Protein AF-A0A9E3U7H9-F1 (afdb_monomer_lite)

Radius of gyration: 27.42 Å; chains: 1; bounding box: 54×77×81 Å

Sequence (259 aa):
MRSPRELDAARCARALATVALGLLLASCVLAVSPDTYGEHCRFAAETTPCGACLRERCEAAIDACCGDATCGAMPDVDRCSRGEADACEALAARASSSDVRERDAGACMTARCAAVCRTFAGTSATTCSEPAGGRGATCSCKVASGAANDFDCSPSTFVGTVCCAPLSWPADGQECTCQPLGCSATPEGCFCQLSFTPPESQSCQADKCCQSDDSDQCACRGRCFEREHEVPRCAALPLETGAGCRAGQKRVESCSIRN

Foldseek 3Di:
DDDDDDDDDDDDDDDDDDDDDPPPPPPPPPCPVPPCCDLFDDADLCPAQLNVQCCVFVGVLQRVLVVDPPRPLNVLSNCLSLLAPVSLVVLLVLCPPPDPSSVSSNVRCVVGRVVRSNVLNAAQQWDKDDPPPDPQFKMKIAGPPDGGDPDWAFCVRRPQWWKKWFPPPPDHGTMIMTFHWDWEADPVFIDIEGDNDRPPDLDQPAPFWWAFQVFLGIGRHVDYDPRTDTDPGNDPGPCPDHHADPPRMHTDRTNGHRD

Secondary structure (DSSP, 8-state):
--------------------------------------SS---TTTTSHHHHHHHHHHHHHHHHHHT-TT-TTHHHHHHHHTT-HHHHHHHHHGGG-SSHHHHHHHHHIIIIIHHHHHHHTT-BSEEEE--TT-TTS-EEEEESSS-------STTTSTTEEEEEETT-S-TT-EEEEEEEEEEEETTEEEEEE-SSPPS--S-SSSEEEEESSSS-EEEESS--TTEEEESS-----TTSSSPPPTTEEEES-S--B-

Structure (mmCIF, N/CA/C/O backbone):
data_AF-A0A9E3U7H9-F1
#
_entry.id   AF-A0A9E3U7H9-F1
#
loop_
_atom_site.group_PDB
_atom_site.id
_atom_site.type_symbol
_atom_site.label_atom_id
_atom_site.label_alt_id
_atom_site.label_comp_id
_atom_site.label_asym_id
_atom_site.label_entity_id
_atom_site.label_seq_id
_atom_site.pdbx_PDB_ins_code
_atom_site.Cartn_x
_atom_site.Cartn_y
_atom_site.Cartn_z
_atom_site.occupancy
_atom_site.B_iso_or_equiv
_atom_site.auth_seq_id
_atom_site.auth_comp_id
_atom_site.auth_asym_id
_atom_site.auth_atom_id
_atom_site.pdbx_PDB_model_num
ATOM 1 N N . MET A 1 1 ? -16.226 44.793 55.246 1.00 48.81 1 MET A N 1
ATOM 2 C CA . MET A 1 1 ? -17.694 44.978 55.284 1.00 48.81 1 MET A CA 1
ATOM 3 C C . MET A 1 1 ? -18.032 46.457 55.471 1.00 48.81 1 MET A C 1
ATOM 5 O O . MET A 1 1 ? -17.980 46.945 56.591 1.00 48.81 1 MET A O 1
ATOM 9 N N . ARG A 1 2 ? -18.328 47.164 54.373 1.00 35.22 2 ARG A N 1
ATOM 10 C CA . ARG A 1 2 ? -19.217 48.339 54.242 1.00 35.22 2 ARG A CA 1
ATOM 11 C C . ARG A 1 2 ? -19.435 48.571 52.739 1.00 35.22 2 ARG A C 1
ATOM 13 O O . ARG A 1 2 ? -18.563 48.244 51.944 1.00 35.22 2 ARG A O 1
ATOM 20 N N . SER A 1 3 ? -20.647 48.999 52.412 1.00 39.66 3 SER A N 1
ATOM 21 C CA . SER A 1 3 ? -21.363 48.843 51.138 1.00 39.66 3 SER A CA 1
ATOM 22 C C . SER A 1 3 ? -21.387 50.181 50.332 1.00 39.66 3 SER A C 1
ATOM 24 O O . SER A 1 3 ? -20.523 51.015 50.596 1.00 39.66 3 SER A O 1
ATOM 26 N N . PRO A 1 4 ? -22.333 50.450 49.407 1.00 61.25 4 PRO A N 1
ATOM 27 C CA . PRO A 1 4 ? -22.200 50.531 47.937 1.00 61.25 4 PRO A CA 1
ATOM 28 C C . PRO A 1 4 ? -22.468 51.952 47.362 1.00 61.25 4 PRO A C 1
ATOM 30 O O . PRO A 1 4 ? -22.956 52.788 48.111 1.00 61.25 4 PRO A O 1
ATOM 33 N N . ARG A 1 5 ? -22.231 52.213 46.057 1.00 54.34 5 ARG A N 1
ATOM 34 C CA . ARG A 1 5 ? -22.908 53.218 45.168 1.00 54.34 5 ARG A CA 1
ATOM 35 C C . ARG A 1 5 ? -22.581 52.853 43.702 1.00 54.34 5 ARG A C 1
ATOM 37 O O . ARG A 1 5 ? -21.409 52.651 43.417 1.00 54.34 5 ARG A O 1
ATOM 44 N N . GLU A 1 6 ? -23.512 52.461 42.826 1.00 49.56 6 GLU A N 1
ATOM 45 C CA . GLU A 1 6 ? -24.582 53.217 42.128 1.00 49.56 6 GLU A CA 1
ATOM 46 C C . GLU A 1 6 ? -24.097 54.247 41.087 1.00 49.56 6 GLU A C 1
ATOM 48 O O . GLU A 1 6 ? -23.203 55.031 41.389 1.00 49.56 6 GLU A O 1
ATOM 53 N N . LEU A 1 7 ? -24.815 54.264 39.942 1.00 50.50 7 LEU A N 1
ATOM 54 C CA . LEU A 1 7 ? -24.823 55.194 38.784 1.00 50.50 7 LEU A CA 1
ATOM 55 C C . LEU A 1 7 ? -23.854 54.804 37.640 1.00 50.50 7 LEU A C 1
ATOM 57 O O . LEU A 1 7 ? -22.669 54.626 37.869 1.00 50.50 7 LEU A O 1
ATOM 61 N N . ASP A 1 8 ? -24.262 54.567 36.386 1.00 55.00 8 ASP A N 1
ATOM 62 C CA . ASP A 1 8 ? -25.354 55.177 35.625 1.00 55.00 8 ASP A CA 1
ATOM 63 C C . ASP A 1 8 ? -26.020 54.219 34.622 1.00 55.00 8 ASP A C 1
ATOM 65 O O . ASP A 1 8 ? -25.380 53.587 33.780 1.00 55.00 8 ASP A O 1
ATOM 69 N N . ALA A 1 9 ? -27.350 54.216 34.660 1.00 45.94 9 ALA A N 1
ATOM 70 C CA . ALA A 1 9 ? -28.218 53.822 33.566 1.00 45.94 9 ALA A CA 1
ATOM 71 C C . ALA A 1 9 ? -28.882 55.093 33.025 1.00 45.94 9 ALA A C 1
ATOM 73 O O . ALA A 1 9 ? -29.650 55.709 33.754 1.00 45.94 9 ALA A O 1
ATOM 74 N N . ALA A 1 10 ? -28.616 55.476 31.773 1.00 47.56 10 ALA A N 1
ATOM 75 C CA . ALA A 1 10 ? -29.559 56.201 30.910 1.00 47.56 10 ALA A CA 1
ATOM 76 C C . ALA A 1 10 ? -28.904 56.588 29.576 1.00 47.56 10 ALA A C 1
ATOM 78 O O . ALA A 1 10 ? -28.128 57.538 29.514 1.00 47.56 10 ALA A O 1
ATOM 79 N N . ARG A 1 11 ? -29.321 55.937 28.485 1.00 51.75 11 ARG A N 1
ATOM 80 C CA . ARG A 1 11 ? -30.035 56.605 27.377 1.00 51.75 11 ARG A CA 1
ATOM 81 C C . ARG A 1 11 ? -30.433 55.593 26.305 1.00 51.75 11 ARG A C 1
ATOM 83 O O . ARG A 1 11 ? -29.654 55.205 25.444 1.00 51.75 11 ARG A O 1
ATOM 90 N N . CYS A 1 12 ? -31.708 55.223 26.371 1.00 49.97 12 CYS A N 1
ATOM 91 C CA . CYS A 1 12 ? -32.504 54.771 25.242 1.00 49.97 12 CYS A CA 1
ATOM 92 C C . CYS A 1 12 ? -32.511 55.829 24.128 1.00 49.97 12 CYS A C 1
ATOM 94 O O . CYS A 1 12 ? -32.833 56.984 24.399 1.00 49.97 12 CYS A O 1
ATOM 96 N N . ALA A 1 13 ? -32.327 55.414 22.876 1.00 48.44 13 ALA A N 1
ATOM 97 C CA . ALA A 1 13 ? -33.053 55.991 21.748 1.00 48.44 13 ALA A CA 1
ATOM 98 C C . ALA A 1 13 ? -33.151 54.958 20.621 1.00 48.44 13 ALA A C 1
ATOM 100 O O . ALA A 1 13 ? -32.161 54.414 20.146 1.00 48.44 13 ALA A O 1
ATOM 101 N N . ARG A 1 14 ? -34.397 54.671 20.256 1.00 48.25 14 ARG A N 1
ATOM 102 C CA . ARG A 1 14 ? -34.843 53.724 19.237 1.00 48.25 14 ARG A CA 1
ATOM 103 C C . ARG A 1 14 ? -34.431 54.188 17.839 1.00 48.25 14 ARG A C 1
ATOM 105 O O . ARG A 1 14 ? -34.689 55.334 17.491 1.00 48.25 14 ARG A O 1
ATOM 112 N N . ALA A 1 15 ? -33.979 53.256 17.008 1.00 45.78 15 ALA A N 1
ATOM 113 C CA . ALA A 1 15 ? -34.172 53.320 15.564 1.00 45.78 15 ALA A CA 1
ATOM 114 C C . ALA A 1 15 ? -34.545 51.917 15.062 1.00 45.78 15 ALA A C 1
ATOM 116 O O . ALA A 1 15 ? -33.700 51.051 14.860 1.00 45.78 15 ALA A O 1
ATOM 117 N N . LEU A 1 16 ? -35.854 51.693 14.940 1.00 54.41 16 LEU A N 1
ATOM 118 C CA . LEU A 1 16 ? -36.442 50.637 14.122 1.00 54.41 16 LEU A CA 1
ATOM 119 C C . LEU A 1 16 ? -36.384 51.109 12.668 1.00 54.41 16 LEU A C 1
ATOM 121 O O . LEU A 1 16 ? -37.018 52.114 12.353 1.00 54.41 16 LEU A O 1
ATOM 125 N N . ALA A 1 17 ? -35.681 50.388 11.796 1.00 50.00 17 ALA A N 1
ATOM 126 C CA . ALA A 1 17 ? -35.879 50.481 10.352 1.00 50.00 17 ALA A CA 1
ATOM 127 C C . ALA A 1 17 ? -35.369 49.213 9.641 1.00 50.00 17 ALA A C 1
ATOM 129 O O . ALA A 1 17 ? -34.176 49.026 9.439 1.00 50.00 17 ALA A O 1
ATOM 130 N N . THR A 1 18 ? -36.338 48.386 9.239 1.00 51.00 18 THR A N 1
ATOM 131 C CA . THR A 1 18 ? -36.402 47.660 7.953 1.00 51.00 18 THR A CA 1
ATOM 132 C C . THR A 1 18 ? -35.313 46.647 7.570 1.00 51.00 18 THR A C 1
ATOM 134 O O . THR A 1 18 ? -34.264 46.966 7.027 1.00 51.00 18 THR A O 1
ATOM 137 N N . VAL A 1 19 ? -35.713 45.384 7.747 1.00 52.28 19 VAL A N 1
ATOM 138 C CA . VAL A 1 19 ? -35.469 44.181 6.932 1.00 52.28 19 VAL A CA 1
ATOM 139 C C . VAL A 1 19 ? -34.983 44.437 5.491 1.00 52.28 19 VAL A C 1
ATOM 141 O O . VAL A 1 19 ? -35.731 44.939 4.658 1.00 52.28 19 VAL A O 1
ATOM 144 N N . ALA A 1 20 ? -33.787 43.936 5.184 1.00 49.09 20 ALA A N 1
ATOM 145 C CA . ALA A 1 20 ? -33.423 43.332 3.899 1.00 49.09 20 ALA A CA 1
ATOM 146 C C . ALA A 1 20 ? -32.441 42.195 4.233 1.00 49.09 20 ALA A C 1
ATOM 148 O O . ALA A 1 20 ? -31.300 42.428 4.611 1.00 49.09 20 ALA A O 1
ATOM 149 N N . LEU A 1 21 ? -32.923 40.966 4.417 1.00 51.41 21 LEU A N 1
ATOM 150 C CA . LEU A 1 21 ? -32.920 39.943 3.366 1.00 51.41 21 LEU A CA 1
ATOM 151 C C . LEU A 1 21 ? -31.587 39.844 2.597 1.00 51.41 21 LEU A C 1
ATOM 153 O O . LEU A 1 21 ? -31.558 39.748 1.379 1.00 51.41 21 LEU A O 1
ATOM 157 N N . GLY A 1 22 ? -30.475 39.857 3.327 1.00 50.41 22 GLY A N 1
ATOM 158 C CA . GLY A 1 22 ? -29.200 39.316 2.879 1.00 50.41 22 GLY A CA 1
ATOM 159 C C . GLY A 1 22 ? -28.964 37.986 3.576 1.00 50.41 22 GLY A C 1
ATOM 160 O O . GLY A 1 22 ? -28.115 37.906 4.459 1.00 50.41 22 GLY A O 1
ATOM 161 N N . LEU A 1 23 ? -29.731 36.951 3.209 1.00 51.19 23 LEU A N 1
ATOM 162 C CA . LEU A 1 23 ? -29.293 35.564 3.370 1.00 51.19 23 LEU A CA 1
ATOM 163 C C . LEU A 1 23 ? -28.055 35.416 2.482 1.00 51.19 23 LEU A C 1
ATOM 165 O O . LEU A 1 23 ? -28.120 34.951 1.347 1.00 51.19 23 LEU A O 1
ATOM 169 N N . LEU A 1 24 ? -26.925 35.900 2.999 1.00 53.62 24 LEU A N 1
ATOM 170 C CA . LEU A 1 24 ? -25.609 35.433 2.634 1.00 53.62 24 LEU A CA 1
ATOM 171 C C . LEU A 1 24 ? -25.653 33.949 2.964 1.00 53.62 24 LEU A C 1
ATOM 173 O O . LEU A 1 24 ? -25.432 33.540 4.102 1.00 53.62 24 LEU A O 1
ATOM 177 N N . LEU A 1 25 ? -26.056 33.166 1.965 1.00 54.12 25 LEU A N 1
ATOM 178 C CA . LEU A 1 25 ? -25.686 31.777 1.835 1.00 54.12 25 LEU A CA 1
ATOM 179 C C . LEU A 1 25 ? -24.172 31.783 2.002 1.00 54.12 25 LEU A C 1
ATOM 181 O O . LEU A 1 25 ? -23.429 32.017 1.052 1.00 54.12 25 LEU A O 1
ATOM 185 N N . ALA A 1 26 ? -23.723 31.607 3.241 1.00 55.81 26 ALA A N 1
ATOM 186 C CA . ALA A 1 26 ? -22.385 31.174 3.553 1.00 55.81 26 ALA A CA 1
ATOM 187 C C . ALA A 1 26 ? -22.303 29.741 3.025 1.00 55.81 26 ALA A C 1
ATOM 189 O O . ALA A 1 26 ? -22.294 28.770 3.773 1.00 55.81 26 ALA A O 1
ATOM 190 N N . SER A 1 27 ? -22.315 29.607 1.696 1.00 48.56 27 SER A N 1
ATOM 191 C CA . SER A 1 27 ? -21.637 28.521 1.040 1.00 48.56 27 SER A CA 1
ATOM 192 C C . SER A 1 27 ? -20.204 28.684 1.506 1.00 48.56 27 SER A C 1
ATOM 194 O O . SER A 1 27 ? -19.456 29.514 0.983 1.00 48.56 27 SER A O 1
ATOM 196 N N . CYS A 1 28 ? -19.841 27.941 2.546 1.00 59.75 28 CYS A N 1
ATOM 197 C CA . CYS A 1 28 ? -18.480 27.486 2.698 1.00 59.75 28 CYS A CA 1
ATOM 198 C C . CYS A 1 28 ? -18.187 26.724 1.406 1.00 59.75 28 CYS A C 1
ATOM 200 O O . CYS A 1 28 ? -18.380 25.515 1.320 1.00 59.75 28 CYS A O 1
ATOM 202 N N . VAL A 1 29 ? -17.817 27.457 0.353 1.00 54.44 29 VAL A N 1
ATOM 203 C CA . VAL A 1 29 ? -17.060 26.889 -0.741 1.00 54.44 29 VAL A CA 1
ATOM 204 C C . VAL A 1 29 ? -15.809 26.445 -0.017 1.00 54.44 29 VAL A C 1
ATOM 206 O O . VAL A 1 29 ? -14.992 27.280 0.376 1.00 54.44 29 VAL A O 1
ATOM 209 N N . LEU A 1 30 ? -15.717 25.145 0.27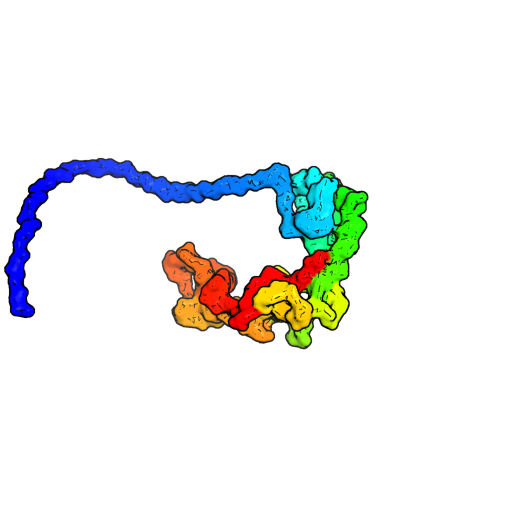0 1.00 48.62 30 LEU A N 1
ATOM 210 C CA . LEU A 1 30 ? -14.420 24.539 0.461 1.00 48.62 30 LEU A CA 1
ATOM 211 C C . LEU A 1 30 ? -13.687 24.861 -0.835 1.00 48.62 30 LEU A C 1
ATOM 213 O O . LEU A 1 30 ? -13.835 24.179 -1.846 1.00 48.62 30 LEU A O 1
ATOM 217 N N . ALA A 1 31 ? -12.935 25.957 -0.809 1.00 45.09 31 ALA A N 1
ATOM 218 C CA . ALA A 1 31 ? -11.756 26.099 -1.617 1.00 45.09 31 ALA A CA 1
ATOM 219 C C . ALA A 1 31 ? -10.827 25.002 -1.103 1.00 45.09 31 ALA A C 1
ATOM 221 O O . ALA A 1 31 ? -9.916 25.237 -0.314 1.00 45.09 31 ALA A O 1
ATOM 222 N N . VAL A 1 32 ? -11.122 23.768 -1.515 1.00 50.53 32 VAL A N 1
ATOM 223 C CA . VAL A 1 32 ? -10.078 22.807 -1.784 1.00 50.53 32 VAL A CA 1
ATOM 224 C C . VAL A 1 32 ? -9.254 23.570 -2.799 1.00 50.53 32 VAL A C 1
ATOM 226 O O . VAL A 1 32 ? -9.698 23.749 -3.937 1.00 50.53 32 VAL A O 1
ATOM 229 N N . SER A 1 33 ? -8.152 24.183 -2.343 1.00 40.69 33 SER A N 1
ATOM 230 C CA . SER A 1 33 ? -7.081 24.584 -3.247 1.00 40.69 33 SER A CA 1
ATOM 231 C C . SER A 1 33 ? -6.985 23.403 -4.181 1.00 40.69 33 SER A C 1
ATOM 233 O O . SER A 1 33 ? -6.784 22.315 -3.634 1.00 40.69 33 SER A O 1
ATOM 235 N N . PRO A 1 34 ? -7.301 23.551 -5.487 1.00 47.84 34 PRO A N 1
ATOM 236 C CA . PRO A 1 34 ? -7.223 22.419 -6.385 1.00 47.84 34 PRO A CA 1
ATOM 237 C C . PRO A 1 34 ? -5.864 21.855 -6.067 1.00 47.84 34 PRO A C 1
ATOM 239 O O . PRO A 1 34 ? -4.890 22.620 -6.132 1.00 47.84 34 PRO A O 1
ATOM 242 N N . ASP A 1 35 ? -5.826 20.620 -5.547 1.00 48.69 35 ASP A N 1
ATOM 243 C CA . ASP A 1 35 ? -4.555 19.961 -5.344 1.00 48.69 35 ASP A CA 1
ATOM 244 C C . ASP A 1 35 ? -3.850 20.254 -6.647 1.00 48.69 35 ASP A C 1
ATOM 246 O O . ASP A 1 35 ? -4.445 20.096 -7.723 1.00 48.69 35 ASP A O 1
ATOM 250 N N . THR A 1 36 ? -2.694 20.906 -6.571 1.00 48.34 36 THR A N 1
ATOM 251 C CA . THR A 1 36 ? -1.831 21.014 -7.730 1.00 48.34 36 THR A CA 1
ATOM 252 C C . THR A 1 36 ? -1.519 19.565 -8.033 1.00 48.34 36 THR A C 1
ATOM 254 O O . THR A 1 36 ? -0.553 19.015 -7.510 1.00 48.34 36 THR A O 1
ATOM 257 N N . TYR A 1 37 ? -2.431 18.922 -8.767 1.00 52.03 37 TYR A N 1
ATOM 258 C CA . TYR A 1 37 ? -2.251 17.701 -9.491 1.00 52.03 37 TYR A CA 1
ATOM 259 C C . TYR A 1 37 ? -1.047 18.089 -10.311 1.00 52.03 37 TYR A C 1
ATOM 261 O O . TYR A 1 37 ? -1.141 18.939 -11.202 1.00 52.03 37 TYR A O 1
ATOM 269 N N . GLY A 1 38 ? 0.119 17.656 -9.833 1.00 65.81 38 GLY A N 1
ATOM 270 C CA . GLY A 1 38 ? 1.362 17.976 -10.493 1.00 65.81 38 GLY A CA 1
ATOM 271 C C . GLY A 1 38 ? 1.214 17.568 -11.949 1.00 65.81 38 GLY A C 1
ATOM 272 O O . GLY A 1 38 ? 0.387 16.722 -12.289 1.00 65.81 38 GLY A O 1
ATOM 273 N N . GLU A 1 39 ? 2.042 18.134 -12.816 1.00 83.50 39 GLU A N 1
ATOM 274 C CA . GLU A 1 39 ? 2.102 17.705 -14.218 1.00 83.50 39 GLU A CA 1
ATOM 275 C C . GLU A 1 39 ? 2.365 16.187 -14.357 1.00 83.50 39 GLU A C 1
ATOM 277 O O . GLU A 1 39 ? 2.149 15.623 -15.425 1.00 83.50 39 GLU A O 1
ATOM 282 N N . HIS A 1 40 ? 2.752 15.533 -13.254 1.00 90.31 40 HIS A N 1
ATOM 283 C CA . HIS A 1 40 ? 3.076 14.123 -13.132 1.00 90.31 40 HIS A CA 1
ATOM 284 C C . HIS A 1 40 ? 2.211 13.409 -12.094 1.00 90.31 40 HIS A C 1
ATOM 286 O O . HIS A 1 40 ? 1.921 13.924 -11.006 1.00 90.31 40 HIS A O 1
ATOM 292 N N . CYS A 1 41 ? 1.880 12.158 -12.387 1.00 91.88 41 CYS A N 1
ATOM 293 C CA . CYS A 1 41 ? 1.147 11.291 -11.484 1.00 91.88 41 CYS A CA 1
ATOM 294 C C . CYS A 1 41 ? 2.040 10.749 -10.379 1.00 91.88 41 CYS A C 1
ATOM 296 O O . CYS A 1 41 ? 3.080 10.147 -10.645 1.00 91.88 41 CYS A O 1
ATOM 298 N N . ARG A 1 42 ? 1.624 10.917 -9.121 1.00 91.12 42 ARG A N 1
ATOM 299 C CA . ARG A 1 42 ? 2.356 10.413 -7.949 1.00 91.12 42 ARG A CA 1
ATOM 300 C C . ARG A 1 42 ? 1.919 8.996 -7.588 1.00 91.12 42 ARG A C 1
ATOM 302 O O . ARG A 1 42 ? 0.753 8.646 -7.731 1.00 91.12 42 ARG A O 1
ATOM 309 N N . PHE A 1 43 ? 2.866 8.205 -7.098 1.00 91.38 43 PHE A N 1
ATOM 310 C CA . PHE A 1 43 ? 2.637 6.879 -6.526 1.00 91.38 43 PHE A CA 1
ATOM 311 C C . PHE A 1 43 ? 3.415 6.771 -5.206 1.00 91.38 43 PHE A C 1
ATOM 313 O O . PHE A 1 43 ? 4.403 7.479 -4.996 1.00 91.38 43 PHE A O 1
ATOM 320 N N . ALA A 1 44 ? 2.935 5.949 -4.276 1.00 75.62 44 ALA A N 1
ATOM 321 C CA . ALA A 1 44 ? 3.244 6.043 -2.848 1.00 75.62 44 ALA A CA 1
ATOM 322 C C . ALA A 1 44 ? 4.706 5.745 -2.477 1.00 75.62 44 ALA A C 1
ATOM 324 O O . ALA A 1 44 ? 5.153 6.143 -1.403 1.00 75.62 44 ALA A O 1
ATOM 325 N N . ALA A 1 45 ? 5.454 5.065 -3.348 1.00 85.12 45 ALA A N 1
ATOM 326 C CA . ALA A 1 45 ? 6.847 4.685 -3.121 1.00 85.12 45 ALA A CA 1
ATOM 327 C C . ALA A 1 45 ? 7.810 5.255 -4.179 1.00 85.12 45 ALA A C 1
ATOM 329 O O . ALA A 1 45 ? 8.814 4.634 -4.508 1.00 85.12 45 ALA A O 1
ATOM 330 N N . GLU A 1 46 ? 7.553 6.465 -4.690 1.00 89.94 46 GLU A N 1
ATOM 331 C CA . GLU A 1 46 ? 8.419 7.128 -5.686 1.00 89.94 46 GLU A CA 1
ATOM 332 C C . GLU A 1 46 ? 9.860 7.403 -5.222 1.00 89.94 46 GLU A C 1
ATOM 334 O O . GLU A 1 46 ? 10.734 7.652 -6.049 1.00 89.94 46 GLU A O 1
ATOM 339 N N . THR A 1 47 ? 10.129 7.341 -3.917 1.00 85.50 47 THR A N 1
ATOM 340 C CA . THR A 1 47 ? 11.456 7.575 -3.330 1.00 85.50 47 THR A CA 1
ATOM 341 C C . THR A 1 47 ? 12.276 6.303 -3.115 1.00 85.50 47 THR A C 1
ATOM 343 O O . THR A 1 47 ? 13.456 6.400 -2.772 1.00 85.50 47 THR A O 1
ATOM 346 N N . THR A 1 48 ? 11.700 5.114 -3.309 1.00 86.25 48 THR A N 1
ATOM 347 C CA . THR A 1 48 ? 12.464 3.861 -3.233 1.00 86.25 48 THR A CA 1
ATOM 348 C C . THR A 1 48 ? 13.408 3.738 -4.433 1.00 86.25 48 THR A C 1
ATOM 350 O O . THR A 1 48 ? 13.151 4.342 -5.469 1.00 86.25 48 THR A O 1
ATOM 353 N N . PRO A 1 49 ? 14.478 2.927 -4.380 1.00 90.25 49 PRO A N 1
ATOM 354 C CA . PRO A 1 49 ? 15.296 2.624 -5.553 1.00 90.25 49 PRO A CA 1
ATOM 355 C C . PRO A 1 49 ? 14.491 2.234 -6.808 1.00 90.25 49 PRO A C 1
ATOM 357 O O . PRO A 1 49 ? 14.775 2.737 -7.898 1.00 90.25 49 PRO A O 1
ATOM 360 N N . CYS A 1 50 ? 13.468 1.378 -6.675 1.00 93.44 50 CYS A N 1
ATOM 361 C CA . CYS A 1 50 ? 12.603 1.017 -7.803 1.00 93.44 50 CYS A CA 1
ATOM 362 C C . CYS A 1 50 ? 11.713 2.189 -8.240 1.00 93.44 50 CYS A C 1
ATOM 364 O O . CYS A 1 50 ? 11.672 2.512 -9.428 1.00 93.44 50 CYS A O 1
ATOM 366 N N . GLY A 1 51 ? 11.042 2.859 -7.299 1.00 94.75 51 GLY A N 1
ATOM 367 C CA . GLY A 1 51 ? 10.166 3.991 -7.588 1.00 94.75 51 GLY A CA 1
ATOM 368 C C . GLY A 1 51 ? 10.895 5.185 -8.195 1.00 94.75 51 GLY A C 1
ATOM 369 O O . GLY A 1 51 ? 10.397 5.778 -9.148 1.00 94.75 51 GLY A O 1
ATOM 370 N N . ALA A 1 52 ? 12.112 5.468 -7.738 1.00 95.19 52 ALA A N 1
ATOM 371 C CA . ALA A 1 52 ? 12.976 6.505 -8.282 1.00 95.19 52 ALA A CA 1
ATOM 372 C C . ALA A 1 52 ? 13.402 6.173 -9.717 1.00 95.19 52 ALA A C 1
ATOM 374 O O . ALA A 1 52 ? 13.375 7.053 -10.572 1.00 95.19 52 ALA A O 1
ATOM 375 N N . CYS A 1 53 ? 13.714 4.904 -10.020 1.00 97.19 53 CYS A N 1
ATOM 376 C CA . CYS A 1 53 ? 13.962 4.483 -11.400 1.00 97.19 53 CYS A CA 1
ATOM 377 C C . CYS A 1 53 ? 12.717 4.663 -12.274 1.00 97.19 53 CYS A C 1
ATOM 379 O O . CYS A 1 53 ? 12.811 5.215 -13.370 1.00 97.19 53 CYS A O 1
ATOM 381 N N . LEU A 1 54 ? 11.553 4.206 -11.797 1.00 97.38 54 LEU A N 1
ATOM 382 C CA . LEU A 1 54 ? 10.284 4.327 -12.516 1.00 97.38 54 LEU A CA 1
ATOM 383 C C . LEU A 1 54 ? 9.943 5.792 -12.792 1.00 97.38 54 LEU A C 1
ATOM 385 O O . LEU A 1 54 ? 9.578 6.123 -13.917 1.00 97.38 54 LEU A O 1
ATOM 389 N N . ARG A 1 55 ? 10.140 6.675 -11.810 1.00 96.69 55 ARG A N 1
ATOM 390 C CA . ARG A 1 55 ? 10.003 8.119 -11.984 1.00 96.69 55 ARG A CA 1
ATOM 391 C C . ARG A 1 55 ? 11.002 8.632 -13.018 1.00 96.69 55 ARG A C 1
ATOM 393 O O . ARG A 1 55 ? 10.605 9.107 -14.064 1.00 96.69 55 ARG A O 1
ATOM 400 N N . GLU A 1 56 ? 12.301 8.459 -12.810 1.00 97.38 56 GLU A N 1
ATOM 401 C CA . GLU A 1 56 ? 13.325 9.041 -13.690 1.00 97.38 56 GLU A CA 1
ATOM 402 C C . GLU A 1 56 ? 13.251 8.528 -15.141 1.00 97.38 56 GLU A C 1
ATOM 404 O O . GLU A 1 56 ? 13.548 9.259 -16.086 1.00 97.38 56 GLU A O 1
ATOM 409 N N . ARG A 1 57 ? 12.902 7.251 -15.340 1.00 98.19 57 ARG A N 1
ATOM 410 C CA . ARG A 1 57 ? 13.031 6.576 -16.642 1.00 98.19 57 ARG A CA 1
ATOM 411 C C . ARG A 1 57 ? 11.708 6.279 -17.328 1.00 98.19 57 ARG A C 1
ATOM 413 O O . ARG A 1 57 ? 11.727 6.066 -18.540 1.00 98.19 57 ARG A O 1
ATOM 420 N N . CYS A 1 58 ? 10.605 6.244 -16.586 1.00 98.12 58 CYS A N 1
ATOM 421 C CA . CYS A 1 58 ? 9.294 5.835 -17.084 1.00 98.12 58 CYS A CA 1
ATOM 422 C C . CYS A 1 58 ? 8.168 6.839 -16.806 1.00 98.12 58 CYS A C 1
ATOM 424 O O . CYS A 1 58 ? 7.026 6.519 -17.129 1.00 98.12 58 CYS A O 1
ATOM 426 N N . GLU A 1 59 ? 8.464 8.044 -16.298 1.00 97.19 59 GLU A N 1
ATOM 427 C CA . GLU A 1 59 ? 7.473 9.096 -16.004 1.00 97.19 59 GLU A CA 1
ATOM 428 C C . GLU A 1 59 ? 6.463 9.297 -17.131 1.00 97.19 59 GLU A C 1
ATOM 430 O O . GLU A 1 59 ? 5.275 9.113 -16.913 1.00 97.19 59 GLU A O 1
ATOM 435 N N . ALA A 1 60 ? 6.921 9.541 -18.362 1.00 97.75 60 ALA A N 1
ATOM 436 C CA . ALA A 1 60 ? 6.018 9.794 -19.484 1.00 97.75 60 ALA A CA 1
ATOM 437 C C . ALA A 1 60 ? 5.036 8.637 -19.763 1.00 97.75 60 ALA A C 1
ATOM 439 O O . ALA A 1 60 ? 3.895 8.878 -20.154 1.00 97.75 60 ALA A O 1
ATOM 440 N N . ALA A 1 61 ? 5.457 7.381 -19.570 1.00 98.12 61 ALA A N 1
ATOM 441 C CA . ALA A 1 61 ? 4.583 6.220 -19.753 1.00 98.12 61 ALA A CA 1
ATOM 442 C C . ALA A 1 61 ? 3.606 6.055 -18.577 1.00 98.12 61 ALA A C 1
ATOM 444 O O . ALA A 1 61 ? 2.440 5.722 -18.786 1.00 98.12 61 ALA A O 1
ATOM 445 N N . ILE A 1 62 ? 4.073 6.322 -17.354 1.00 97.56 62 ILE A N 1
ATOM 446 C CA . ILE A 1 62 ? 3.268 6.277 -16.128 1.00 97.56 62 ILE A CA 1
ATOM 447 C C . ILE A 1 62 ? 2.212 7.386 -16.141 1.00 97.56 62 ILE A C 1
ATOM 449 O O . ILE A 1 62 ? 1.041 7.105 -15.906 1.00 97.56 62 ILE A O 1
ATOM 453 N N . ASP A 1 63 ? 2.585 8.614 -16.488 1.00 96.94 63 ASP A N 1
ATOM 454 C CA . ASP A 1 63 ? 1.672 9.754 -16.585 1.00 96.94 63 ASP A CA 1
ATOM 455 C C . ASP A 1 63 ? 0.625 9.534 -17.6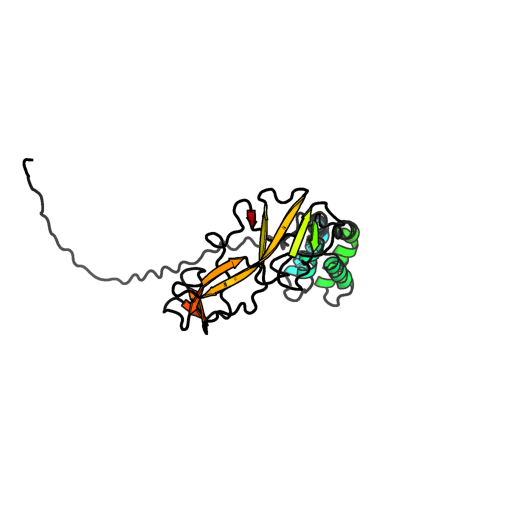77 1.00 96.94 63 ASP A C 1
ATOM 457 O O . ASP A 1 63 ? -0.559 9.793 -17.471 1.00 96.94 63 ASP A O 1
ATOM 461 N N . ALA A 1 64 ? 1.032 8.980 -18.824 1.00 96.88 64 ALA A N 1
ATOM 462 C CA . ALA A 1 64 ? 0.106 8.648 -19.900 1.00 96.88 64 ALA A CA 1
ATOM 463 C C . ALA A 1 64 ? -0.895 7.548 -19.512 1.00 96.88 64 ALA A C 1
ATOM 465 O O . ALA A 1 64 ? -2.038 7.592 -19.959 1.00 96.88 64 ALA A O 1
ATOM 466 N N . CYS A 1 65 ? -0.472 6.566 -18.711 1.00 97.31 65 CYS A N 1
ATOM 467 C CA . CYS A 1 65 ? -1.357 5.546 -18.155 1.00 97.31 65 CYS A CA 1
ATOM 468 C C . CYS A 1 65 ? -2.295 6.140 -17.101 1.00 97.31 65 CYS A C 1
ATOM 470 O O . CYS A 1 65 ? -3.497 5.939 -17.153 1.00 97.31 65 CYS A O 1
ATOM 472 N N . CYS A 1 66 ? -1.767 6.931 -16.178 1.00 96.25 66 CYS A N 1
ATOM 473 C CA . CYS A 1 66 ? -2.538 7.554 -15.113 1.00 96.25 66 CYS A CA 1
ATOM 474 C C . CYS A 1 66 ? -3.576 8.573 -15.615 1.00 96.25 66 CYS A C 1
ATOM 476 O O . CYS A 1 66 ? -4.663 8.679 -15.050 1.00 96.25 66 CYS A O 1
ATOM 478 N N . GLY A 1 67 ? -3.271 9.296 -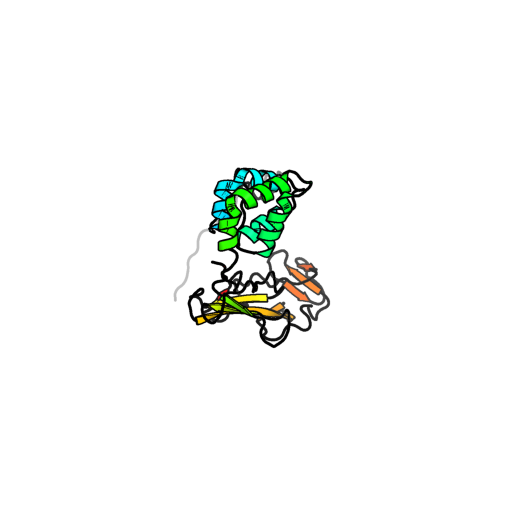16.697 1.00 94.50 67 GLY A N 1
ATOM 479 C CA . GLY A 1 67 ? -4.216 10.193 -17.364 1.00 94.50 67 GLY A CA 1
ATOM 480 C C . GLY A 1 67 ? -5.338 9.474 -18.121 1.00 94.50 67 GLY A C 1
ATOM 481 O O . GLY A 1 67 ? -6.240 10.139 -18.630 1.00 94.50 67 GLY A O 1
ATOM 482 N N . ASP A 1 68 ? -5.293 8.142 -18.205 1.00 95.31 68 ASP A N 1
ATOM 483 C CA . ASP A 1 68 ? -6.287 7.314 -18.876 1.00 95.31 68 ASP A CA 1
ATOM 484 C C . ASP A 1 68 ? -6.966 6.361 -17.882 1.00 95.31 68 ASP A C 1
ATOM 486 O O . ASP A 1 68 ? -6.374 5.404 -17.383 1.00 95.31 68 ASP A O 1
ATOM 490 N N . ALA A 1 69 ? -8.252 6.594 -17.617 1.00 93.50 69 ALA A N 1
ATOM 491 C CA . ALA A 1 69 ? -9.027 5.790 -16.675 1.00 93.50 69 ALA A CA 1
ATOM 492 C C . ALA A 1 69 ? -9.160 4.311 -17.088 1.00 93.50 69 ALA A C 1
ATOM 494 O O . ALA A 1 69 ? -9.541 3.488 -16.254 1.00 93.50 69 ALA A O 1
ATOM 495 N N . THR A 1 70 ? -8.877 3.954 -18.349 1.00 95.88 70 THR A N 1
ATOM 496 C CA . THR A 1 70 ? -8.890 2.552 -18.791 1.00 95.88 70 THR A CA 1
ATOM 497 C C . THR A 1 70 ? -7.566 1.835 -18.557 1.00 95.88 70 THR A C 1
ATOM 499 O O . THR A 1 70 ? -7.524 0.613 -18.686 1.00 95.88 70 THR A O 1
ATOM 502 N N . CYS A 1 71 ? -6.498 2.551 -18.197 1.00 96.50 71 CYS A N 1
ATOM 503 C CA . CYS A 1 71 ? -5.203 1.933 -17.963 1.00 96.50 71 CYS A CA 1
ATOM 504 C C . CYS A 1 71 ? -5.170 1.203 -16.611 1.00 96.50 71 CYS A C 1
ATOM 506 O O . CYS A 1 71 ? -5.113 1.811 -15.542 1.00 96.50 71 CYS A O 1
ATOM 508 N N . GLY A 1 72 ? -5.141 -0.129 -16.645 1.00 95.19 72 GLY A N 1
ATOM 509 C CA . GLY A 1 72 ? -5.122 -0.973 -15.452 1.00 95.19 72 GLY A CA 1
ATOM 510 C C . GLY A 1 72 ? -3.742 -1.182 -14.823 1.00 95.19 72 GLY A C 1
ATOM 511 O O . GLY A 1 72 ? -3.635 -1.967 -13.885 1.00 95.19 72 GLY A O 1
ATOM 512 N N . ALA A 1 73 ? -2.683 -0.533 -15.323 1.00 96.94 73 ALA A N 1
ATOM 513 C CA . ALA A 1 73 ? -1.311 -0.768 -14.862 1.00 96.94 73 ALA A CA 1
ATOM 514 C C . ALA A 1 73 ? -0.913 0.048 -13.616 1.00 96.94 73 ALA A C 1
ATOM 516 O O . ALA A 1 73 ? 0.047 -0.319 -12.942 1.00 96.94 73 ALA A O 1
ATOM 517 N N . MET A 1 74 ? -1.628 1.128 -13.273 1.00 96.62 74 MET A N 1
ATOM 518 C CA . MET A 1 74 ? -1.255 1.993 -12.139 1.00 96.62 74 MET A CA 1
ATOM 519 C C . MET A 1 74 ? -1.200 1.284 -10.773 1.00 96.62 74 MET A C 1
ATOM 521 O O . MET A 1 74 ? -0.252 1.546 -10.029 1.00 96.62 74 MET A O 1
ATOM 525 N N . PRO A 1 75 ? -2.122 0.361 -10.427 1.00 94.62 75 PRO A N 1
ATOM 526 C CA . PRO A 1 75 ? -1.996 -0.431 -9.203 1.00 94.62 75 PRO A CA 1
ATOM 527 C C . PRO A 1 75 ? -0.709 -1.266 -9.168 1.00 94.62 75 PRO A C 1
ATOM 529 O O . PRO A 1 75 ? -0.057 -1.350 -8.128 1.00 94.62 75 PRO A O 1
ATOM 532 N N . ASP A 1 76 ? -0.312 -1.837 -10.308 1.00 95.94 76 ASP A N 1
ATOM 533 C CA . ASP A 1 76 ? 0.907 -2.640 -10.422 1.00 95.94 76 ASP A CA 1
ATOM 534 C C . ASP A 1 76 ? 2.168 -1.752 -10.361 1.00 95.94 76 ASP A C 1
ATOM 536 O O . ASP A 1 76 ? 3.166 -2.155 -9.771 1.00 95.94 76 ASP A O 1
ATOM 540 N N . VAL A 1 77 ? 2.123 -0.519 -10.891 1.00 96.00 77 VAL A N 1
ATOM 541 C CA . VAL A 1 77 ? 3.190 0.496 -10.733 1.00 96.00 77 VAL A CA 1
ATOM 542 C C . VAL A 1 77 ? 3.384 0.864 -9.265 1.00 96.00 77 VAL A C 1
ATOM 544 O O . VAL A 1 77 ? 4.515 0.828 -8.777 1.00 96.00 77 VAL A O 1
ATOM 547 N N . ASP A 1 78 ? 2.301 1.180 -8.550 1.00 93.88 78 ASP A N 1
ATOM 548 C CA . ASP A 1 78 ? 2.370 1.551 -7.134 1.00 93.88 78 ASP A CA 1
ATOM 549 C C . ASP A 1 78 ? 2.955 0.407 -6.298 1.00 93.88 78 ASP A C 1
ATOM 551 O O . ASP A 1 78 ? 3.957 0.591 -5.606 1.00 93.88 78 ASP A O 1
ATOM 555 N N . ARG A 1 79 ? 2.413 -0.804 -6.444 1.00 91.12 79 ARG A N 1
ATOM 556 C CA . ARG A 1 79 ? 2.881 -1.997 -5.726 1.00 91.12 79 ARG A CA 1
ATOM 557 C C . ARG A 1 79 ? 4.311 -2.394 -6.109 1.00 91.12 79 ARG A C 1
ATOM 559 O O . ARG A 1 79 ? 5.137 -2.650 -5.234 1.00 91.12 79 ARG A O 1
ATOM 566 N N . CYS A 1 80 ? 4.665 -2.371 -7.395 1.00 92.12 80 CYS A N 1
ATOM 567 C CA . CYS A 1 80 ? 6.030 -2.682 -7.830 1.00 92.12 80 CYS A CA 1
ATOM 568 C C . CYS A 1 80 ? 7.046 -1.660 -7.304 1.00 92.12 80 CYS A C 1
ATOM 570 O O . CYS A 1 80 ? 8.126 -2.040 -6.854 1.00 92.12 80 CYS A O 1
ATOM 572 N N . SER A 1 81 ? 6.696 -0.368 -7.271 1.00 92.56 81 SER A N 1
ATOM 573 C CA . SER A 1 81 ? 7.561 0.661 -6.679 1.00 92.56 81 SER A CA 1
ATOM 574 C C . SER A 1 81 ? 7.809 0.440 -5.181 1.00 92.56 81 SER A C 1
ATOM 576 O O . SER A 1 81 ? 8.860 0.822 -4.670 1.00 92.56 81 SER A O 1
ATOM 578 N N . ARG A 1 82 ? 6.898 -0.253 -4.486 1.00 86.81 82 ARG A N 1
ATOM 579 C CA . ARG A 1 82 ? 7.064 -0.710 -3.095 1.00 86.81 82 ARG A CA 1
ATOM 580 C C . ARG A 1 82 ? 7.873 -2.005 -2.970 1.00 86.81 82 ARG A C 1
ATOM 582 O O . ARG A 1 82 ? 8.111 -2.448 -1.853 1.00 86.81 82 ARG A O 1
ATOM 589 N N . GLY A 1 83 ? 8.314 -2.606 -4.074 1.00 83.56 83 GLY A N 1
ATOM 590 C CA . GLY A 1 83 ? 9.107 -3.838 -4.073 1.00 83.56 83 GLY A CA 1
ATOM 591 C C . GLY A 1 83 ? 8.267 -5.103 -3.963 1.00 83.56 83 GLY A C 1
ATOM 592 O O . GLY A 1 83 ? 8.751 -6.122 -3.484 1.00 83.56 83 GLY A O 1
ATOM 593 N N . GLU A 1 84 ? 6.999 -5.059 -4.371 1.00 82.69 84 GLU A N 1
ATOM 594 C CA . GLU A 1 84 ? 6.176 -6.262 -4.515 1.00 82.69 84 GLU A CA 1
ATOM 595 C C . GLU A 1 84 ? 6.584 -7.024 -5.780 1.00 82.69 84 GLU A C 1
ATOM 597 O O . GLU A 1 84 ? 6.313 -6.579 -6.896 1.00 82.69 84 GLU A O 1
ATOM 602 N N . ALA A 1 85 ? 7.265 -8.162 -5.606 1.00 84.00 85 ALA A N 1
ATOM 603 C CA . ALA A 1 85 ? 7.779 -8.969 -6.713 1.00 84.00 85 ALA A CA 1
ATOM 604 C C . ALA A 1 85 ? 6.674 -9.407 -7.682 1.00 84.00 85 ALA A C 1
ATOM 606 O O . ALA A 1 85 ? 6.833 -9.256 -8.892 1.00 84.00 85 ALA A O 1
ATOM 607 N N . ASP A 1 86 ? 5.535 -9.868 -7.159 1.00 85.62 86 ASP A N 1
ATOM 608 C CA . ASP A 1 86 ? 4.370 -10.274 -7.950 1.00 85.62 86 ASP A CA 1
ATOM 609 C C . ASP A 1 86 ? 3.785 -9.101 -8.746 1.00 85.62 86 ASP A C 1
ATOM 611 O O . ASP A 1 86 ? 3.430 -9.260 -9.912 1.00 85.62 86 ASP A O 1
ATOM 615 N N . ALA A 1 87 ? 3.743 -7.902 -8.160 1.00 91.69 87 ALA A N 1
ATOM 616 C CA . ALA A 1 87 ? 3.302 -6.702 -8.862 1.00 91.69 87 ALA A CA 1
ATOM 617 C C . ALA A 1 87 ? 4.308 -6.254 -9.930 1.00 91.69 87 ALA A C 1
ATOM 619 O O . ALA A 1 87 ? 3.908 -5.818 -11.007 1.00 91.69 87 ALA A O 1
ATOM 620 N N . CYS A 1 88 ? 5.612 -6.388 -9.677 1.00 92.62 88 CYS A N 1
ATOM 621 C CA . CYS A 1 88 ? 6.627 -6.136 -10.696 1.00 92.62 88 CYS A CA 1
ATOM 622 C C . CYS A 1 88 ? 6.541 -7.143 -11.849 1.00 92.62 88 CYS A C 1
ATOM 624 O O . CYS A 1 88 ? 6.692 -6.756 -13.007 1.00 92.62 88 CYS A O 1
ATOM 626 N N . GLU A 1 89 ? 6.261 -8.414 -11.568 1.00 93.44 89 GLU A N 1
ATOM 627 C CA . GLU A 1 89 ? 6.006 -9.427 -12.596 1.00 93.44 89 GLU A CA 1
ATOM 628 C C . GLU A 1 89 ? 4.717 -9.137 -13.375 1.00 93.44 89 GLU A C 1
ATOM 630 O O . GLU A 1 89 ? 4.724 -9.189 -14.608 1.00 93.44 89 GLU A O 1
ATOM 635 N N . ALA A 1 90 ? 3.635 -8.756 -12.689 1.00 95.50 90 ALA A N 1
ATOM 636 C CA . ALA A 1 90 ? 2.379 -8.352 -13.315 1.00 95.50 90 ALA A CA 1
ATOM 637 C C . ALA A 1 90 ? 2.577 -7.133 -14.227 1.00 95.50 90 ALA A C 1
ATOM 639 O O . ALA A 1 90 ? 2.166 -7.156 -15.389 1.00 95.50 90 ALA A O 1
ATOM 640 N N . LEU A 1 91 ? 3.291 -6.109 -13.750 1.00 96.69 91 LEU A N 1
ATOM 641 C CA . LEU A 1 91 ? 3.642 -4.932 -14.537 1.00 96.69 91 LEU A CA 1
ATOM 642 C C . LEU A 1 91 ? 4.533 -5.292 -15.735 1.00 96.69 91 LEU A C 1
ATOM 644 O O . LEU A 1 91 ? 4.326 -4.761 -16.824 1.00 96.69 91 LEU A O 1
ATOM 648 N N . ALA A 1 92 ? 5.486 -6.219 -15.589 1.00 97.00 92 ALA A N 1
ATOM 649 C CA . ALA A 1 92 ? 6.285 -6.707 -16.719 1.00 97.00 92 ALA A CA 1
ATOM 650 C C . ALA A 1 92 ? 5.404 -7.395 -17.769 1.00 97.00 92 ALA A C 1
ATOM 652 O O . ALA A 1 92 ? 5.563 -7.155 -18.967 1.00 97.00 92 ALA A O 1
ATOM 653 N N . ALA A 1 93 ? 4.441 -8.214 -17.335 1.00 97.31 93 ALA A N 1
ATOM 654 C CA . ALA A 1 93 ? 3.511 -8.898 -18.229 1.00 97.31 93 ALA A CA 1
ATOM 655 C C . ALA A 1 93 ? 2.657 -7.913 -19.049 1.00 97.31 93 ALA A C 1
ATOM 657 O O . ALA A 1 93 ? 2.310 -8.209 -20.198 1.00 97.31 93 ALA A O 1
ATOM 658 N N . ARG A 1 94 ? 2.403 -6.700 -18.527 1.00 97.69 94 ARG A N 1
ATOM 659 C CA . ARG A 1 94 ? 1.725 -5.627 -19.276 1.00 97.69 94 ARG A CA 1
ATOM 660 C C . ARG A 1 94 ? 2.463 -5.210 -20.539 1.00 97.69 94 ARG A C 1
ATOM 662 O O . ARG A 1 94 ? 1.802 -4.732 -21.449 1.00 97.69 94 ARG A O 1
ATOM 669 N N . ALA A 1 95 ? 3.764 -5.484 -20.684 1.00 97.50 95 ALA A N 1
ATOM 670 C CA . ALA A 1 95 ? 4.508 -5.239 -21.927 1.00 97.50 95 ALA A CA 1
ATOM 671 C C . ALA A 1 95 ? 3.939 -5.977 -23.161 1.00 97.50 95 ALA A C 1
ATOM 673 O O . ALA A 1 95 ? 4.336 -5.682 -24.287 1.00 97.50 95 ALA A O 1
ATOM 674 N N . SER A 1 96 ? 3.016 -6.928 -22.967 1.00 97.62 96 SER A N 1
ATOM 675 C CA . SER A 1 96 ? 2.270 -7.608 -24.037 1.00 97.62 96 SER A CA 1
ATOM 676 C C . SER A 1 96 ? 0.776 -7.241 -24.086 1.00 97.62 96 SER A C 1
ATOM 678 O O . SER A 1 96 ? 0.020 -7.890 -24.808 1.00 97.62 96 SER A O 1
ATOM 680 N N . SER A 1 97 ? 0.330 -6.232 -23.327 1.00 97.50 97 SER A N 1
ATOM 681 C CA . SER A 1 97 ? -1.070 -5.787 -23.300 1.00 97.50 97 SER A CA 1
ATOM 682 C C . SER A 1 97 ? -1.518 -5.251 -24.665 1.00 97.50 97 SER A C 1
ATOM 684 O O . SER A 1 97 ? -0.730 -4.681 -25.428 1.00 97.50 97 SER A O 1
ATOM 686 N N . SER A 1 98 ? -2.803 -5.438 -24.979 1.00 97.06 98 SER A N 1
ATOM 687 C CA . SER A 1 98 ? -3.443 -4.812 -26.141 1.00 97.06 98 SER A CA 1
ATOM 688 C C . SER A 1 98 ? -3.695 -3.319 -25.929 1.00 97.06 98 SER A C 1
ATOM 690 O O . SER A 1 98 ? -3.810 -2.582 -26.908 1.00 97.06 98 SER A O 1
ATOM 692 N N . ASP A 1 99 ? -3.780 -2.881 -24.671 1.00 97.81 99 ASP A N 1
ATOM 693 C CA . ASP A 1 99 ? -3.840 -1.468 -24.319 1.00 97.81 99 ASP A CA 1
ATOM 694 C C . ASP A 1 99 ? -2.446 -0.842 -24.471 1.00 97.81 99 ASP A C 1
ATOM 696 O O . ASP A 1 99 ? -1.457 -1.327 -23.918 1.00 97.81 99 ASP A O 1
ATOM 700 N N . VAL A 1 100 ? -2.358 0.234 -25.257 1.00 97.94 100 VAL A N 1
ATOM 701 C CA . VAL A 1 100 ? -1.080 0.884 -25.579 1.00 97.94 100 VAL A CA 1
ATOM 702 C C . VAL A 1 100 ? -0.429 1.485 -24.334 1.00 97.94 100 VAL A C 1
ATOM 704 O O . VAL A 1 100 ? 0.788 1.403 -24.203 1.00 97.94 100 VAL A O 1
ATOM 707 N N . ARG A 1 101 ? -1.209 2.049 -23.407 1.00 97.81 101 ARG A N 1
ATOM 708 C CA . ARG A 1 101 ? -0.685 2.705 -22.202 1.00 97.81 101 ARG A CA 1
ATOM 709 C C . ARG A 1 101 ? -0.148 1.689 -21.209 1.00 97.81 101 ARG A C 1
ATOM 711 O O . ARG A 1 101 ? 0.964 1.860 -20.710 1.00 97.81 101 ARG A O 1
ATOM 718 N N . GLU A 1 102 ? -0.886 0.603 -20.983 1.00 98.06 102 GLU A N 1
ATOM 719 C CA . GLU A 1 102 ? -0.396 -0.507 -20.159 1.00 98.06 102 GLU A CA 1
ATOM 720 C C . GLU A 1 102 ? 0.885 -1.106 -20.748 1.00 98.06 102 GLU A C 1
ATOM 722 O O . GLU A 1 102 ? 1.855 -1.360 -20.027 1.00 98.06 102 GLU A O 1
ATOM 727 N N . ARG A 1 103 ? 0.898 -1.298 -22.073 1.00 98.25 103 ARG A N 1
ATOM 728 C CA . ARG A 1 103 ? 2.050 -1.827 -22.799 1.00 98.25 103 ARG A CA 1
ATOM 729 C C . ARG A 1 103 ? 3.276 -0.948 -22.660 1.00 98.25 103 ARG A C 1
ATOM 731 O O . ARG A 1 103 ? 4.348 -1.472 -22.367 1.00 98.25 103 ARG A O 1
ATOM 738 N N . ASP A 1 104 ? 3.129 0.356 -22.844 1.00 98.25 104 ASP A N 1
ATOM 739 C CA . ASP A 1 104 ? 4.240 1.299 -22.762 1.00 98.25 104 ASP A CA 1
ATOM 740 C C . ASP A 1 104 ? 4.797 1.377 -21.330 1.00 98.25 104 ASP A C 1
ATOM 742 O O . ASP A 1 104 ? 6.018 1.359 -21.148 1.00 98.25 104 ASP A O 1
ATOM 746 N N . ALA A 1 105 ? 3.931 1.369 -20.308 1.00 97.88 105 ALA A N 1
ATOM 747 C CA . ALA A 1 105 ? 4.346 1.328 -18.905 1.00 97.88 105 ALA A CA 1
ATOM 748 C C . ALA A 1 105 ? 5.112 0.033 -18.571 1.00 97.88 105 ALA A C 1
ATOM 750 O O . ALA A 1 105 ? 6.235 0.083 -18.056 1.00 97.88 105 ALA A O 1
ATOM 751 N N . GLY A 1 106 ? 4.552 -1.128 -18.929 1.00 97.69 106 GLY A N 1
ATOM 752 C CA . GLY A 1 106 ? 5.181 -2.429 -18.691 1.00 97.69 106 GLY A CA 1
ATOM 753 C C . GLY A 1 106 ? 6.483 -2.621 -19.471 1.00 97.69 106 GLY A C 1
ATOM 754 O O . GLY A 1 106 ? 7.479 -3.113 -18.928 1.00 97.69 106 GLY A O 1
ATOM 755 N N . ALA A 1 107 ? 6.521 -2.180 -20.731 1.00 98.44 107 ALA A N 1
ATOM 756 C CA . ALA A 1 107 ? 7.717 -2.225 -21.566 1.00 98.44 107 ALA A CA 1
ATOM 757 C C . ALA A 1 107 ? 8.812 -1.296 -21.030 1.00 98.44 107 ALA A C 1
ATOM 759 O O . ALA A 1 107 ? 9.978 -1.698 -20.984 1.00 98.44 107 ALA A O 1
ATOM 760 N N . CYS A 1 108 ? 8.458 -0.087 -20.578 1.00 98.56 108 CYS A N 1
ATOM 761 C CA . CYS A 1 108 ? 9.423 0.827 -19.980 1.00 98.56 108 CYS A CA 1
ATOM 762 C C . CYS A 1 108 ? 10.031 0.246 -18.704 1.00 98.56 108 CYS A C 1
ATOM 764 O O . CYS A 1 108 ? 11.260 0.177 -18.598 1.00 98.56 108 CYS A O 1
ATOM 766 N N . MET A 1 109 ? 9.198 -0.238 -17.773 1.00 97.19 109 MET A N 1
ATOM 767 C CA . MET A 1 109 ? 9.685 -0.872 -16.549 1.00 97.19 109 MET A CA 1
ATOM 768 C C . MET A 1 109 ? 10.619 -2.039 -16.887 1.00 97.19 109 MET A C 1
ATOM 770 O O . MET A 1 109 ? 11.749 -2.080 -16.397 1.00 97.19 109 MET A O 1
ATOM 774 N N . THR A 1 110 ? 10.209 -2.920 -17.805 1.00 97.25 110 THR A N 1
ATOM 775 C CA . THR A 1 110 ? 11.002 -4.090 -18.214 1.00 97.25 110 THR A CA 1
ATOM 776 C C . THR A 1 110 ? 12.355 -3.695 -18.814 1.00 97.25 110 THR A C 1
ATOM 778 O O . THR A 1 110 ? 13.386 -4.275 -18.474 1.00 97.25 110 THR A O 1
ATOM 781 N N . ALA A 1 111 ? 12.374 -2.691 -19.694 1.00 97.94 111 ALA A N 1
ATOM 782 C CA . ALA A 1 111 ? 13.575 -2.284 -20.418 1.00 97.94 111 ALA A CA 1
ATOM 783 C C . ALA A 1 111 ? 14.530 -1.409 -19.593 1.00 97.94 111 ALA A C 1
ATOM 785 O O . ALA A 1 111 ? 15.739 -1.430 -19.833 1.00 97.94 111 ALA A O 1
ATOM 786 N N . ARG A 1 112 ? 14.006 -0.594 -18.669 1.00 97.94 112 ARG A N 1
ATOM 787 C CA . ARG A 1 112 ? 14.781 0.453 -17.982 1.00 97.94 112 ARG A CA 1
ATOM 788 C C . ARG A 1 112 ? 14.968 0.207 -16.493 1.00 97.94 112 ARG A C 1
ATOM 790 O O . ARG A 1 112 ? 16.014 0.579 -15.972 1.00 97.94 112 ARG A O 1
ATOM 797 N N . CYS A 1 113 ? 14.008 -0.436 -15.832 1.00 97.25 113 CYS A N 1
ATOM 798 C CA . CYS A 1 113 ? 13.986 -0.545 -14.373 1.00 97.25 113 CYS A CA 1
ATOM 799 C C . CYS A 1 113 ? 13.954 -1.976 -13.833 1.00 97.25 113 CYS A C 1
ATOM 801 O O . CYS A 1 113 ? 14.180 -2.154 -12.642 1.00 97.25 113 CYS A O 1
ATOM 803 N N . ALA A 1 114 ? 13.790 -3.009 -14.665 1.00 94.69 114 ALA A N 1
ATOM 804 C CA . ALA A 1 114 ? 13.676 -4.395 -14.202 1.00 94.69 114 ALA A CA 1
ATOM 805 C C . ALA A 1 114 ? 14.851 -4.874 -13.339 1.00 94.69 114 ALA A C 1
ATOM 807 O O . ALA A 1 114 ? 14.656 -5.659 -12.417 1.00 94.69 114 ALA A O 1
ATOM 808 N N . ALA A 1 115 ? 16.084 -4.446 -13.623 1.00 92.19 115 ALA A N 1
ATOM 809 C CA . ALA A 1 115 ? 17.235 -4.818 -12.799 1.00 92.19 115 ALA A CA 1
ATOM 810 C C . ALA A 1 115 ? 17.143 -4.210 -11.391 1.00 92.19 115 ALA A C 1
ATOM 812 O O . ALA A 1 115 ? 17.313 -4.923 -10.403 1.00 92.19 115 ALA A O 1
ATOM 813 N N . VAL A 1 116 ? 16.818 -2.917 -11.307 1.00 91.88 116 VAL A N 1
ATOM 814 C CA . VAL A 1 116 ? 16.671 -2.194 -10.038 1.00 91.88 116 VAL A CA 1
ATOM 815 C C . VAL A 1 116 ? 15.472 -2.736 -9.269 1.00 91.88 116 VAL A C 1
ATOM 817 O O . VAL A 1 116 ? 15.620 -3.156 -8.128 1.00 91.88 116 VAL A O 1
ATOM 820 N N . CYS A 1 117 ? 14.314 -2.828 -9.921 1.00 90.12 117 CYS A N 1
ATOM 821 C CA . CYS A 1 117 ? 13.076 -3.279 -9.301 1.00 90.12 117 CYS A CA 1
ATOM 822 C C . CYS A 1 117 ? 13.123 -4.745 -8.861 1.00 90.12 117 CYS A C 1
ATOM 824 O O . CYS A 1 117 ? 12.658 -5.037 -7.773 1.00 90.12 117 CYS A O 1
ATOM 826 N N . ARG A 1 118 ? 13.759 -5.662 -9.607 1.00 85.75 118 ARG A N 1
ATOM 827 C CA . ARG A 1 118 ? 13.927 -7.056 -9.140 1.00 85.75 118 ARG A CA 1
ATOM 828 C C . ARG A 1 118 ? 14.916 -7.195 -7.988 1.00 85.75 118 ARG A C 1
ATOM 830 O O . ARG A 1 118 ? 14.712 -8.034 -7.125 1.00 85.75 118 ARG A O 1
ATOM 837 N N . THR A 1 119 ? 15.984 -6.396 -7.979 1.00 77.75 119 THR A N 1
ATOM 838 C CA . THR A 1 119 ? 16.946 -6.395 -6.861 1.00 77.75 119 THR A CA 1
ATOM 839 C C . THR A 1 119 ? 16.304 -5.824 -5.598 1.00 77.75 119 THR A C 1
ATOM 841 O O . THR A 1 119 ? 16.586 -6.280 -4.497 1.00 77.75 119 THR A O 1
ATOM 844 N N . PHE A 1 120 ? 15.418 -4.845 -5.779 1.00 74.06 120 PHE A N 1
ATOM 845 C CA . PHE A 1 120 ? 14.613 -4.242 -4.728 1.00 74.06 120 PHE A CA 1
ATOM 846 C C . PHE A 1 120 ? 13.510 -5.178 -4.209 1.00 74.06 120 PHE A C 1
ATOM 848 O O . PHE A 1 120 ? 13.242 -5.218 -3.013 1.00 74.06 120 PHE A O 1
ATOM 855 N N . ALA A 1 121 ? 12.912 -5.980 -5.095 1.00 65.50 121 ALA A N 1
ATOM 856 C CA . ALA A 1 121 ? 11.762 -6.841 -4.822 1.00 65.50 121 ALA A CA 1
ATOM 857 C C . ALA A 1 121 ? 12.042 -8.066 -3.925 1.00 65.50 121 ALA A C 1
ATOM 859 O O . ALA A 1 121 ? 11.403 -9.097 -4.088 1.00 65.50 121 ALA A O 1
ATOM 860 N N . GLY A 1 122 ? 13.004 -8.002 -3.003 1.00 55.81 122 GLY A N 1
ATOM 861 C CA . GLY A 1 122 ? 13.459 -9.192 -2.282 1.00 55.81 122 GLY A CA 1
ATOM 862 C C . GLY A 1 122 ? 13.980 -8.989 -0.868 1.00 55.81 122 GLY A C 1
ATOM 863 O O . GLY A 1 122 ? 14.550 -9.924 -0.310 1.00 55.81 122 GLY A O 1
ATOM 864 N N . THR A 1 123 ? 13.811 -7.825 -0.244 1.00 53.16 123 THR A N 1
ATOM 865 C CA . THR A 1 123 ? 14.210 -7.686 1.163 1.00 53.16 123 THR A CA 1
ATOM 866 C C . THR A 1 123 ? 13.204 -6.878 1.947 1.00 53.16 123 THR A C 1
ATOM 868 O O . THR A 1 123 ? 13.405 -5.690 2.205 1.00 53.16 123 THR A O 1
ATOM 871 N N . SER A 1 124 ? 12.145 -7.537 2.414 1.00 59.81 124 SER A N 1
ATOM 872 C CA . SER A 1 124 ? 11.549 -7.041 3.642 1.00 59.81 124 SER A CA 1
ATOM 873 C C . SER A 1 124 ? 12.629 -7.050 4.733 1.00 59.81 124 SER A C 1
ATOM 875 O O . SER A 1 124 ? 13.203 -8.093 5.018 1.00 59.81 124 SER A O 1
ATOM 877 N N . ALA A 1 125 ? 12.941 -5.921 5.374 1.00 68.44 125 ALA A N 1
ATOM 878 C CA . ALA A 1 125 ? 13.864 -5.925 6.520 1.00 68.44 125 ALA A CA 1
ATOM 879 C C . ALA A 1 125 ? 13.290 -6.703 7.726 1.00 68.44 125 ALA A C 1
ATOM 881 O O . ALA A 1 125 ? 13.947 -6.872 8.756 1.00 68.44 125 ALA A O 1
ATOM 882 N N . THR A 1 126 ? 12.049 -7.174 7.593 1.00 74.75 126 THR A N 1
ATOM 883 C CA . THR A 1 126 ? 11.317 -7.952 8.573 1.00 74.75 126 THR A CA 1
ATOM 884 C C . THR A 1 126 ? 11.021 -9.360 8.086 1.00 74.75 126 THR A C 1
ATOM 886 O O . THR A 1 126 ? 10.677 -9.592 6.932 1.00 74.75 126 THR A O 1
ATOM 889 N N . THR A 1 127 ? 11.081 -10.311 9.008 1.00 84.69 127 THR A N 1
ATOM 890 C CA . THR A 1 127 ? 10.430 -11.609 8.838 1.00 84.69 127 THR A CA 1
ATOM 891 C C . THR A 1 127 ? 9.050 -11.503 9.459 1.00 84.69 127 THR A C 1
ATOM 893 O O . THR A 1 127 ? 8.943 -11.308 10.674 1.00 84.69 127 THR A O 1
ATOM 896 N N . CYS A 1 128 ? 8.011 -11.607 8.638 1.00 85.25 128 CYS A N 1
ATOM 897 C CA . CYS A 1 128 ? 6.631 -11.530 9.088 1.00 85.25 128 CYS A CA 1
ATOM 898 C C . CYS A 1 128 ? 5.954 -12.904 9.084 1.00 85.25 128 CYS A C 1
ATOM 900 O O . CYS A 1 128 ? 6.282 -13.779 8.283 1.00 85.25 128 CYS A O 1
ATOM 902 N N . SER A 1 129 ? 5.019 -13.121 10.002 1.00 85.62 129 SER A N 1
ATOM 903 C CA . SER A 1 129 ? 4.287 -14.383 10.118 1.00 85.62 129 SER A CA 1
ATOM 904 C C . SER A 1 129 ? 2.900 -14.177 10.713 1.00 85.62 129 SER A C 1
ATOM 906 O O . SER A 1 129 ? 2.703 -13.296 11.554 1.00 85.62 129 SER A O 1
ATOM 908 N N . GLU A 1 130 ? 1.952 -15.031 10.331 1.00 81.88 130 GLU A N 1
ATOM 909 C CA . GLU A 1 130 ? 0.741 -15.246 11.123 1.00 81.88 130 GLU A CA 1
ATOM 910 C C . GLU A 1 130 ? 1.122 -16.053 12.376 1.00 81.88 130 GLU A C 1
ATOM 912 O O . GLU A 1 130 ? 1.827 -17.062 12.262 1.00 81.88 130 GLU A O 1
ATOM 917 N N . PRO A 1 131 ? 0.687 -15.665 13.584 1.00 70.38 131 PRO A N 1
ATOM 918 C CA . PRO A 1 131 ? 0.846 -16.521 14.745 1.00 70.38 131 PRO A CA 1
ATOM 919 C C . PRO A 1 131 ? -0.006 -17.786 14.580 1.00 70.38 131 PRO A C 1
ATOM 921 O O . PRO A 1 131 ? -1.003 -17.812 13.859 1.00 70.38 131 PRO A O 1
ATOM 924 N N . ALA A 1 132 ? 0.368 -18.845 15.298 1.00 60.88 132 ALA A N 1
ATOM 925 C CA . ALA A 1 132 ? -0.172 -20.202 15.149 1.00 60.88 132 ALA A CA 1
ATOM 926 C C . ALA A 1 132 ? -1.702 -20.362 15.369 1.00 60.88 132 ALA A C 1
ATOM 928 O O . ALA A 1 132 ? -2.214 -21.473 15.263 1.00 60.88 132 ALA A O 1
ATOM 929 N N . GLY A 1 133 ? -2.434 -19.284 15.677 1.00 57.88 133 GLY A N 1
ATOM 930 C CA . GLY A 1 133 ? -3.869 -19.266 15.979 1.00 57.88 133 GLY A CA 1
ATOM 931 C C . GLY A 1 133 ? -4.818 -19.194 14.773 1.00 57.88 133 GLY A C 1
ATOM 932 O O . GLY A 1 133 ? -6.027 -19.207 14.981 1.00 57.88 133 GLY A O 1
ATOM 933 N N . GLY A 1 134 ? -4.306 -19.144 13.538 1.00 57.56 134 GLY A N 1
ATOM 934 C CA . GLY A 1 134 ? -5.111 -19.201 12.309 1.00 57.56 134 GLY A CA 1
ATOM 935 C C . GLY A 1 134 ? -5.120 -17.907 11.487 1.00 57.56 134 GLY A C 1
ATOM 936 O O . GLY A 1 134 ? -4.772 -16.832 11.976 1.00 57.56 134 GLY A O 1
ATOM 937 N N . ARG A 1 135 ? -5.514 -18.039 10.211 1.00 57.69 135 ARG A N 1
ATOM 938 C CA . ARG A 1 135 ? -5.532 -16.948 9.224 1.00 57.69 135 ARG A CA 1
ATOM 939 C C . ARG A 1 135 ? -6.445 -15.803 9.652 1.00 57.69 135 ARG A C 1
ATOM 941 O O . ARG A 1 135 ? -7.570 -16.034 10.092 1.00 57.69 135 ARG A O 1
ATOM 948 N N . GLY A 1 136 ? -5.995 -14.574 9.416 1.00 56.38 136 GLY A N 1
ATOM 949 C CA . GLY A 1 136 ? -6.881 -13.406 9.337 1.00 56.38 136 GLY A CA 1
ATOM 950 C C . GLY A 1 136 ? -7.106 -12.612 10.625 1.00 56.38 136 GLY A C 1
ATOM 951 O O . GLY A 1 136 ? -7.816 -11.612 10.583 1.00 56.38 136 GLY A O 1
ATOM 952 N N . ALA A 1 137 ? -6.515 -13.010 11.754 1.00 63.31 137 ALA A N 1
ATOM 953 C CA . ALA A 1 137 ? -6.700 -12.283 13.011 1.00 63.31 137 ALA A CA 1
ATOM 954 C C . ALA A 1 137 ? -5.539 -11.345 13.321 1.00 63.31 137 ALA A C 1
ATOM 956 O O . ALA A 1 137 ? -5.743 -10.194 13.678 1.00 63.31 137 ALA A O 1
ATOM 957 N N . THR A 1 138 ? -4.319 -11.860 13.222 1.00 80.19 138 THR A N 1
ATOM 958 C CA . THR A 1 138 ? -3.117 -11.207 13.732 1.00 80.19 138 THR A CA 1
ATOM 959 C C . THR A 1 138 ? -1.945 -11.525 12.822 1.00 80.19 138 THR A C 1
ATOM 961 O O . THR A 1 138 ? -1.899 -12.589 12.208 1.00 80.19 138 THR A O 1
ATOM 964 N N . CYS A 1 139 ? -0.979 -10.624 12.763 1.00 85.62 139 CYS A N 1
ATOM 965 C CA . CYS A 1 139 ? 0.321 -10.901 12.173 1.00 85.62 139 CYS A CA 1
ATOM 966 C C . CYS A 1 139 ? 1.394 -10.176 12.973 1.00 85.62 139 CYS A C 1
ATOM 968 O O . CYS A 1 139 ? 1.117 -9.147 13.599 1.00 85.62 139 CYS A O 1
ATOM 970 N N . SER A 1 140 ? 2.609 -10.715 12.976 1.00 87.12 140 SER A N 1
ATOM 971 C CA . SER A 1 140 ? 3.749 -10.041 13.581 1.00 87.12 140 SER A CA 1
ATOM 972 C C . SER A 1 140 ? 4.984 -10.093 12.702 1.00 87.12 140 SER A C 1
ATOM 974 O O . SER A 1 140 ? 5.162 -11.017 11.911 1.00 87.12 140 SER A O 1
ATOM 976 N N . CYS A 1 141 ? 5.815 -9.065 12.831 1.00 86.62 141 CYS A N 1
ATOM 977 C CA . CYS A 1 141 ? 7.026 -8.865 12.054 1.00 86.62 141 CYS A CA 1
ATOM 978 C C . CYS A 1 141 ? 8.191 -8.554 12.977 1.00 86.62 141 CYS A C 1
ATOM 980 O O . CYS A 1 141 ? 8.062 -7.716 13.870 1.00 86.62 141 CYS A O 1
ATOM 982 N N . LYS A 1 142 ? 9.339 -9.185 12.730 1.00 84.75 142 LYS A N 1
ATOM 983 C CA . LYS A 1 142 ? 10.573 -8.958 13.491 1.00 84.75 142 LYS A CA 1
ATOM 984 C C . LYS A 1 142 ? 11.694 -8.493 12.584 1.00 84.75 142 LYS A C 1
ATOM 986 O O . LYS A 1 142 ? 11.942 -9.120 11.556 1.00 84.75 142 LYS A O 1
ATOM 991 N N . VAL A 1 143 ? 12.408 -7.454 13.004 1.00 77.12 143 VAL A N 1
ATOM 992 C CA . VAL A 1 143 ? 13.638 -7.007 12.337 1.00 77.12 143 VAL A CA 1
ATOM 993 C C . VAL A 1 143 ? 14.790 -7.924 12.776 1.00 77.12 143 VAL A C 1
ATOM 995 O O . VAL A 1 143 ? 15.004 -8.107 13.976 1.00 77.12 143 VAL A O 1
ATOM 998 N N . ALA A 1 144 ? 15.504 -8.512 11.810 1.00 68.31 144 ALA A N 1
ATOM 999 C CA . ALA A 1 144 ? 16.760 -9.275 11.959 1.00 68.31 144 ALA A CA 1
ATOM 1000 C C . ALA A 1 144 ? 16.733 -10.752 12.435 1.00 68.31 144 ALA A C 1
ATOM 1002 O O . ALA A 1 144 ? 17.784 -11.390 12.434 1.00 68.31 144 ALA A O 1
ATOM 1003 N N . SER A 1 145 ? 15.591 -11.350 12.805 1.00 59.28 145 SER A N 1
ATOM 1004 C CA . SER A 1 145 ? 15.573 -12.732 13.363 1.00 59.28 145 SER A CA 1
ATOM 1005 C C . SER A 1 145 ? 15.289 -13.872 12.367 1.00 59.28 145 SER A C 1
ATOM 1007 O O . SER A 1 145 ? 15.147 -15.024 12.774 1.00 59.28 145 SER A O 1
ATOM 1009 N N . GLY A 1 146 ? 15.247 -13.588 11.066 1.00 59.66 146 GLY A N 1
ATOM 1010 C CA . GLY A 1 146 ? 15.007 -14.587 10.027 1.00 59.66 146 GLY A CA 1
ATOM 1011 C C . GLY A 1 146 ? 15.325 -14.061 8.632 1.00 59.66 146 GLY A C 1
ATOM 1012 O O . GLY A 1 146 ? 15.734 -12.911 8.466 1.00 59.66 146 GLY A O 1
ATOM 1013 N N . ALA A 1 147 ? 15.144 -14.912 7.620 1.00 65.38 147 ALA A N 1
ATOM 1014 C CA . ALA A 1 147 ? 15.143 -14.439 6.243 1.00 65.38 147 ALA A CA 1
ATOM 1015 C C . ALA A 1 147 ? 13.972 -13.462 6.069 1.00 65.38 147 ALA A C 1
ATOM 1017 O O . ALA A 1 147 ? 12.845 -13.757 6.483 1.00 65.38 147 ALA A O 1
ATOM 1018 N N . ALA A 1 148 ? 14.259 -12.300 5.485 1.00 70.81 148 ALA A N 1
ATOM 1019 C CA . ALA A 1 148 ? 13.261 -11.421 4.895 1.00 70.81 148 ALA A CA 1
ATOM 1020 C C . ALA A 1 148 ? 12.192 -12.243 4.165 1.00 70.81 148 ALA A C 1
ATOM 1022 O O . ALA A 1 148 ? 12.534 -13.207 3.474 1.00 70.81 148 ALA A O 1
ATOM 1023 N N . ASN A 1 149 ? 10.919 -11.888 4.305 1.00 71.31 149 ASN A N 1
ATOM 1024 C CA . ASN A 1 149 ? 9.870 -12.503 3.501 1.00 71.31 149 ASN A CA 1
ATOM 1025 C C . ASN A 1 149 ? 8.883 -11.461 2.986 1.00 71.31 149 ASN A C 1
ATOM 1027 O O . ASN A 1 149 ? 8.744 -10.381 3.551 1.00 71.31 149 ASN A O 1
ATOM 1031 N N . ASP A 1 150 ? 8.178 -11.805 1.915 1.00 68.69 150 ASP A N 1
ATOM 1032 C CA . ASP A 1 150 ? 7.233 -10.894 1.260 1.00 68.69 150 ASP A CA 1
ATOM 1033 C C . ASP A 1 150 ? 5.862 -10.881 1.949 1.00 68.69 150 ASP A C 1
ATOM 1035 O O . ASP A 1 150 ? 4.862 -10.450 1.376 1.00 68.69 150 ASP A O 1
ATOM 1039 N N . PHE A 1 151 ? 5.788 -11.389 3.182 1.00 79.31 151 PHE A N 1
ATOM 1040 C CA . PHE A 1 151 ? 4.542 -11.444 3.920 1.00 79.31 151 PHE A CA 1
ATOM 1041 C C . PHE A 1 151 ? 4.170 -10.033 4.389 1.00 79.31 151 PHE A C 1
ATOM 1043 O O . PHE A 1 151 ? 4.855 -9.435 5.223 1.00 79.31 151 PHE A O 1
ATOM 1050 N N . ASP A 1 152 ? 3.074 -9.501 3.848 1.00 83.19 152 ASP A N 1
ATOM 1051 C CA . ASP A 1 152 ? 2.585 -8.165 4.171 1.00 83.19 152 ASP A CA 1
ATOM 1052 C C . ASP A 1 152 ? 1.668 -8.176 5.402 1.00 83.19 152 ASP A C 1
ATOM 1054 O O . ASP A 1 152 ? 0.547 -8.680 5.380 1.00 83.19 152 ASP A O 1
ATOM 1058 N N . CYS A 1 153 ? 2.153 -7.595 6.491 1.00 86.25 153 CYS A N 1
ATOM 1059 C CA . CYS A 1 153 ? 1.452 -7.467 7.753 1.00 86.25 153 CYS A CA 1
ATOM 1060 C C . CYS A 1 153 ? 0.954 -6.028 7.898 1.00 86.25 153 CYS A C 1
ATOM 1062 O O . CYS A 1 153 ? 1.611 -5.175 8.495 1.00 86.25 153 CYS A O 1
ATOM 1064 N N . SER A 1 154 ? -0.207 -5.763 7.305 1.00 87.62 154 SER A N 1
ATOM 1065 C CA . SER A 1 154 ? -0.821 -4.438 7.218 1.00 87.62 154 SER A CA 1
ATOM 1066 C C . SER A 1 154 ? -2.342 -4.511 7.434 1.00 87.62 154 SER A C 1
ATOM 1068 O O . SER A 1 154 ? -2.936 -5.582 7.259 1.00 87.62 154 SER A O 1
ATOM 1070 N N . PRO A 1 155 ? -3.021 -3.390 7.750 1.00 82.25 155 PRO A N 1
ATOM 1071 C CA . PRO A 1 155 ? -4.479 -3.353 7.856 1.00 82.25 155 PRO A CA 1
ATOM 1072 C C . PRO A 1 155 ? -5.199 -3.585 6.520 1.00 82.25 155 PRO A C 1
ATOM 1074 O O . PRO A 1 155 ? -6.378 -3.935 6.526 1.00 82.25 155 PRO A O 1
ATOM 1077 N N . SER A 1 156 ? -4.522 -3.394 5.380 1.00 77.75 156 SER A N 1
ATOM 1078 C CA . SER A 1 156 ? -5.064 -3.731 4.057 1.00 77.75 156 SER A CA 1
ATOM 1079 C C . SER A 1 156 ? -5.113 -5.238 3.827 1.00 77.75 156 SER A C 1
ATOM 1081 O O . SER A 1 156 ? -6.084 -5.732 3.261 1.00 77.75 156 SER A O 1
ATOM 1083 N N . THR A 1 157 ? -4.106 -5.971 4.309 1.00 79.88 157 THR A N 1
ATOM 1084 C CA . THR A 1 157 ? -4.072 -7.439 4.224 1.00 79.88 157 THR A CA 1
ATOM 1085 C C . THR A 1 157 ? -4.950 -8.075 5.306 1.00 79.88 157 THR A C 1
ATOM 1087 O O . THR A 1 157 ? -5.673 -9.037 5.046 1.00 79.88 157 THR A O 1
ATOM 1090 N N . PHE A 1 158 ? -4.964 -7.490 6.507 1.00 79.75 158 PHE A N 1
ATOM 1091 C CA . PHE A 1 158 ? -5.764 -7.931 7.649 1.00 79.75 158 PHE A CA 1
ATOM 1092 C C . PHE A 1 158 ? -6.813 -6.875 8.010 1.00 79.75 158 PHE A C 1
ATOM 1094 O O . PHE A 1 158 ? -6.624 -6.061 8.918 1.00 79.75 158 PHE A O 1
ATOM 1101 N N . VAL A 1 159 ? -7.933 -6.882 7.287 1.00 78.38 159 VAL A N 1
ATOM 1102 C CA . VAL A 1 159 ? -9.012 -5.896 7.461 1.00 78.38 159 VAL A CA 1
ATOM 1103 C C . VAL A 1 159 ? -9.542 -5.897 8.899 1.00 78.38 159 VAL A C 1
ATOM 1105 O O . VAL A 1 159 ? -9.856 -6.940 9.472 1.00 78.38 159 VAL A O 1
ATOM 1108 N N . GLY A 1 160 ? -9.686 -4.703 9.479 1.00 74.88 160 GLY A N 1
ATOM 1109 C CA . GLY A 1 160 ? -10.132 -4.535 10.866 1.00 74.88 160 GLY A CA 1
ATOM 1110 C C . GLY A 1 160 ? -9.032 -4.780 11.903 1.00 74.88 160 GLY A C 1
ATOM 1111 O O . GLY A 1 160 ? -9.339 -4.983 13.078 1.00 74.88 160 GLY A O 1
ATOM 1112 N N . THR A 1 161 ? -7.763 -4.758 11.488 1.00 84.00 161 THR A N 1
ATOM 1113 C CA . THR A 1 161 ? -6.620 -4.734 12.406 1.00 84.00 161 THR A CA 1
ATOM 1114 C C . THR A 1 161 ? -6.024 -3.337 12.562 1.00 84.00 161 THR A C 1
ATOM 1116 O O . THR A 1 161 ? -6.193 -2.451 11.722 1.00 84.00 161 THR A O 1
ATOM 1119 N N . VAL A 1 162 ? -5.304 -3.141 13.664 1.00 87.38 162 VAL A N 1
ATOM 1120 C CA . VAL A 1 162 ? -4.449 -1.980 13.908 1.00 87.38 162 VAL A CA 1
ATOM 1121 C C . VAL A 1 162 ? -3.032 -2.486 14.118 1.00 87.38 162 VAL A C 1
ATOM 1123 O O . VAL A 1 162 ? -2.797 -3.337 14.978 1.00 87.38 162 VAL A O 1
ATOM 1126 N N . CYS A 1 163 ? -2.093 -1.958 13.336 1.00 90.12 163 CYS A N 1
ATOM 1127 C CA . CYS A 1 163 ? -0.680 -2.291 13.451 1.00 90.12 163 CYS A CA 1
ATOM 1128 C C . CYS A 1 163 ? 0.011 -1.362 14.441 1.00 90.12 163 CYS A C 1
ATOM 1130 O O . CYS A 1 163 ? -0.014 -0.136 14.304 1.00 90.12 163 CYS A O 1
ATOM 1132 N N . CYS A 1 164 ? 0.620 -1.970 15.450 1.00 91.56 164 CYS A N 1
ATOM 1133 C CA . CYS A 1 164 ? 1.284 -1.300 16.548 1.00 91.56 164 CYS A CA 1
ATOM 1134 C C . CYS A 1 164 ? 2.740 -1.739 16.622 1.00 91.56 164 CYS A C 1
ATOM 1136 O O . CYS A 1 164 ? 3.047 -2.931 16.585 1.00 91.56 164 CYS A O 1
ATOM 1138 N N . ALA A 1 165 ? 3.631 -0.764 16.765 1.00 91.62 165 ALA A N 1
ATOM 1139 C CA . ALA A 1 165 ? 5.063 -0.988 16.872 1.00 91.62 165 ALA A CA 1
ATOM 1140 C C . ALA A 1 165 ? 5.657 -0.157 18.018 1.00 91.62 165 ALA A C 1
ATOM 1142 O O . ALA A 1 165 ? 5.118 0.900 18.344 1.00 91.62 165 ALA A O 1
ATOM 1143 N N . PRO A 1 166 ? 6.777 -0.571 18.627 1.00 91.19 166 PRO A N 1
ATOM 1144 C CA . PRO A 1 166 ? 7.535 0.264 19.556 1.00 91.19 166 PRO A CA 1
ATOM 1145 C C . PRO A 1 166 ? 7.866 1.642 18.961 1.00 91.19 166 PRO A C 1
ATOM 1147 O O . PRO A 1 166 ? 8.021 1.786 17.748 1.00 91.19 166 PRO A O 1
ATOM 1150 N N . LEU A 1 167 ? 8.024 2.673 19.798 1.00 90.12 167 LEU A N 1
ATOM 1151 C CA . LEU A 1 167 ? 8.363 4.025 19.313 1.00 90.12 167 LEU A CA 1
ATOM 1152 C C . LEU A 1 167 ? 9.655 4.058 18.478 1.00 90.12 167 LEU A C 1
ATOM 1154 O O . LEU A 1 167 ? 9.734 4.803 17.498 1.00 90.12 167 LEU A O 1
ATOM 1158 N N . SER A 1 168 ? 10.623 3.209 18.833 1.00 88.00 168 SER A N 1
ATOM 1159 C CA . SER A 1 168 ? 11.902 3.020 18.140 1.00 88.00 168 SER A CA 1
ATOM 1160 C C . SER A 1 168 ? 11.804 2.216 16.842 1.00 88.00 168 SER A C 1
ATOM 1162 O O . SER A 1 168 ? 12.819 2.011 16.187 1.00 88.00 168 SER A O 1
ATOM 1164 N N . TRP A 1 169 ? 10.615 1.749 16.454 1.00 85.75 169 TRP A N 1
ATOM 1165 C CA . TRP A 1 169 ? 10.431 1.039 15.196 1.00 85.75 169 TRP A CA 1
ATOM 1166 C C . TRP A 1 169 ? 10.746 1.944 13.992 1.00 85.75 169 TRP A C 1
ATOM 1168 O O . TRP A 1 169 ? 10.206 3.061 13.938 1.00 85.75 169 TRP A O 1
ATOM 1178 N N . PRO A 1 170 ? 11.534 1.478 13.006 1.00 85.50 170 PRO A N 1
ATOM 1179 C CA . PRO A 1 170 ? 12.136 0.144 12.914 1.00 85.50 170 PRO A CA 1
ATOM 1180 C C . PRO A 1 170 ? 13.524 0.043 13.574 1.00 85.50 170 PRO A C 1
ATOM 1182 O O . PRO A 1 170 ? 14.414 0.834 13.275 1.00 85.50 170 PRO A O 1
ATOM 1185 N N . ALA A 1 171 ? 13.732 -0.954 14.439 1.00 83.38 171 ALA A N 1
ATOM 1186 C CA . ALA A 1 171 ? 15.039 -1.251 15.033 1.00 83.38 171 ALA A CA 1
ATOM 1187 C C . ALA A 1 171 ? 15.211 -2.761 15.260 1.00 83.38 171 ALA A C 1
ATOM 1189 O O . ALA A 1 171 ? 14.225 -3.467 15.491 1.00 83.38 171 ALA A O 1
ATOM 1190 N N . ASP A 1 172 ? 16.456 -3.245 15.225 1.00 77.75 172 ASP A N 1
ATOM 1191 C CA . ASP A 1 172 ? 16.790 -4.663 15.408 1.00 77.75 172 ASP A CA 1
ATOM 1192 C C . ASP A 1 172 ? 16.226 -5.233 16.716 1.00 77.75 172 ASP A C 1
ATOM 1194 O O . ASP A 1 172 ? 16.261 -4.596 17.774 1.00 77.75 172 ASP A O 1
ATOM 1198 N N . GLY A 1 173 ? 15.692 -6.455 16.639 1.00 79.75 173 GLY A N 1
ATOM 1199 C CA . GLY A 1 173 ? 15.108 -7.154 17.787 1.00 79.75 173 GLY A CA 1
ATOM 1200 C C . GLY A 1 173 ? 13.754 -6.609 18.256 1.00 79.75 173 GLY A C 1
ATOM 1201 O O . GLY A 1 173 ? 13.210 -7.123 19.232 1.00 79.75 173 GLY A O 1
ATOM 1202 N N . GLN A 1 174 ? 13.193 -5.599 17.583 1.00 85.00 174 GLN A N 1
ATOM 1203 C CA . GLN A 1 174 ? 11.831 -5.134 17.837 1.00 85.00 174 GLN A CA 1
ATOM 1204 C C . GLN A 1 174 ? 10.809 -5.958 17.051 1.00 85.00 174 GLN A C 1
ATOM 1206 O O . GLN A 1 174 ? 11.104 -6.512 15.987 1.00 85.00 174 GLN A O 1
ATOM 1211 N N . GLU A 1 175 ? 9.588 -6.004 17.579 1.00 88.44 175 GLU A N 1
ATOM 1212 C CA . GLU A 1 175 ? 8.447 -6.677 16.966 1.00 88.44 175 GLU A CA 1
ATOM 1213 C C . GLU A 1 175 ? 7.317 -5.675 16.729 1.00 88.44 175 GLU A C 1
ATOM 1215 O O . GLU A 1 175 ? 6.954 -4.908 17.623 1.00 88.44 175 GLU A O 1
ATOM 1220 N N . CYS A 1 176 ? 6.767 -5.686 15.520 1.00 89.25 176 CYS A N 1
ATOM 1221 C CA . CYS A 1 176 ? 5.524 -5.006 15.186 1.00 89.25 176 CYS A CA 1
ATOM 1222 C C . CYS A 1 176 ? 4.408 -6.040 15.082 1.00 89.25 176 CYS A C 1
ATOM 1224 O O . CYS A 1 176 ? 4.641 -7.160 14.624 1.00 89.25 176 CYS A O 1
ATOM 1226 N N . THR A 1 177 ? 3.198 -5.690 15.512 1.00 90.75 177 THR A N 1
ATOM 1227 C CA . THR A 1 177 ? 2.051 -6.601 15.473 1.00 90.75 177 THR A CA 1
ATOM 1228 C C . THR A 1 177 ? 0.807 -5.881 14.975 1.00 90.75 177 THR A C 1
ATOM 1230 O O . THR A 1 177 ? 0.459 -4.825 15.502 1.00 90.75 177 THR A O 1
ATOM 1233 N N . CYS A 1 178 ? 0.103 -6.470 14.010 1.00 89.25 178 CYS A N 1
ATOM 1234 C CA . CYS A 1 178 ? -1.258 -6.068 13.668 1.00 89.25 178 CYS A CA 1
ATOM 1235 C C . CYS A 1 178 ? -2.239 -6.920 14.458 1.00 89.25 178 CYS A C 1
ATOM 1237 O O . CYS A 1 178 ? -2.218 -8.149 14.373 1.00 89.25 178 CYS A O 1
ATOM 1239 N N . GLN A 1 179 ? -3.061 -6.259 15.270 1.00 87.44 179 GLN A N 1
ATOM 1240 C CA . GLN A 1 179 ? -4.025 -6.907 16.151 1.00 87.44 179 GLN A CA 1
ATOM 1241 C C . GLN A 1 179 ? -5.448 -6.564 15.722 1.00 87.44 179 GLN A C 1
ATOM 1243 O O . GLN A 1 179 ? -5.695 -5.423 15.326 1.00 87.44 179 GLN A O 1
ATOM 1248 N N . PRO A 1 180 ? -6.392 -7.510 15.811 1.00 82.44 180 PRO A N 1
ATOM 1249 C CA . PRO A 1 180 ? -7.772 -7.263 15.467 1.00 82.44 180 PRO A CA 1
ATOM 1250 C C . PRO A 1 180 ? -8.369 -6.288 16.472 1.00 82.44 180 PRO A C 1
ATOM 1252 O O . PRO A 1 180 ? -8.155 -6.385 17.686 1.00 82.44 180 PRO A O 1
ATOM 1255 N N . LEU A 1 181 ? -9.148 -5.350 15.956 1.00 77.69 181 LEU A N 1
ATOM 1256 C CA . LEU A 1 181 ? -9.921 -4.462 16.793 1.00 77.69 181 LEU A CA 1
ATOM 1257 C C . LEU A 1 181 ? -11.244 -5.147 17.149 1.00 77.69 181 LEU A C 1
ATOM 1259 O O . LEU A 1 181 ? -12.091 -5.395 16.292 1.00 77.69 181 LEU A O 1
ATOM 1263 N N . GLY A 1 182 ? -11.404 -5.481 18.427 1.00 76.69 182 GLY A N 1
ATOM 1264 C CA . GLY A 1 182 ? -12.657 -5.970 18.982 1.00 76.69 182 GLY A CA 1
ATOM 1265 C C . GLY A 1 182 ? -13.483 -4.795 19.483 1.00 76.69 182 GLY A C 1
ATOM 1266 O O . GLY A 1 182 ? -13.019 -4.028 20.323 1.00 76.69 182 GLY A O 1
ATOM 1267 N N . CYS A 1 183 ? -14.705 -4.661 18.985 1.00 70.81 183 CYS A N 1
ATOM 1268 C CA . CYS A 1 183 ? -15.612 -3.583 19.349 1.00 70.81 183 CYS A CA 1
ATOM 1269 C C . CYS A 1 183 ? -16.851 -4.153 20.045 1.00 70.81 183 CYS A C 1
ATOM 1271 O O . CYS A 1 183 ? -17.485 -5.078 19.543 1.00 70.81 183 CYS A O 1
ATOM 1273 N N . SER A 1 184 ? -17.193 -3.603 21.208 1.00 70.69 184 SER A N 1
ATOM 1274 C CA . SER A 1 184 ? -18.385 -3.950 21.982 1.00 70.69 184 SER A CA 1
ATOM 1275 C C . SER A 1 184 ? -19.304 -2.742 22.118 1.00 70.69 184 SER A C 1
ATOM 1277 O O . SER A 1 184 ? -18.856 -1.646 22.459 1.00 70.69 184 SER A O 1
ATOM 1279 N N . ALA A 1 185 ? -20.598 -2.954 21.884 1.00 61.91 185 ALA A N 1
ATOM 1280 C CA . ALA A 1 185 ? -21.622 -1.939 22.091 1.00 61.91 185 ALA A CA 1
ATOM 1281 C C . ALA A 1 185 ? -21.739 -1.572 23.580 1.00 61.91 185 ALA A C 1
ATOM 1283 O O . ALA A 1 185 ? -21.768 -2.450 24.443 1.00 61.91 185 ALA A O 1
ATOM 1284 N N . THR A 1 186 ? -21.866 -0.284 23.878 1.00 64.94 186 THR A N 1
ATOM 1285 C CA . THR A 1 186 ? -22.222 0.247 25.197 1.00 64.94 186 THR A CA 1
ATOM 1286 C C . THR A 1 186 ? -23.423 1.193 25.051 1.00 64.94 186 THR A C 1
ATOM 1288 O O . THR A 1 186 ? -23.692 1.690 23.957 1.00 64.94 186 THR A O 1
ATOM 1291 N N . PRO A 1 187 ? -24.170 1.495 26.129 1.00 58.41 187 PRO A N 1
ATOM 1292 C CA . PRO A 1 187 ? -25.261 2.477 26.066 1.00 58.41 187 PRO A CA 1
ATOM 1293 C C . PRO A 1 187 ? -24.813 3.874 25.600 1.00 58.41 187 PRO A C 1
ATOM 1295 O O . PRO A 1 187 ? -25.617 4.652 25.074 1.00 58.41 187 PRO A O 1
ATOM 1298 N N . GLU A 1 188 ? -23.532 4.189 25.789 1.00 61.03 188 GLU A N 1
ATOM 1299 C CA . GLU A 1 188 ? -22.911 5.469 25.448 1.00 61.03 188 GLU A CA 1
ATOM 1300 C C . GLU A 1 188 ? -22.286 5.467 24.045 1.00 61.03 188 GLU A C 1
ATOM 1302 O O . GLU A 1 188 ? -22.147 6.531 23.451 1.00 61.03 188 GLU A O 1
ATOM 1307 N N . GLY A 1 189 ? -21.999 4.303 23.454 1.00 60.03 189 GLY A N 1
ATOM 1308 C CA . GLY A 1 189 ? -21.401 4.229 22.124 1.00 60.03 189 GLY A CA 1
ATOM 1309 C C . GLY A 1 189 ? -20.816 2.862 21.788 1.00 60.03 189 GLY A C 1
ATOM 1310 O O . GLY A 1 189 ? -21.367 1.823 22.134 1.00 60.03 189 GLY A O 1
ATOM 1311 N N . CYS A 1 190 ? -19.697 2.852 21.069 1.00 64.38 190 CYS A N 1
ATOM 1312 C CA . CYS A 1 190 ? -18.931 1.643 20.801 1.00 64.38 190 CYS A CA 1
ATOM 1313 C C . CYS A 1 190 ? -17.592 1.716 21.539 1.00 64.38 190 CYS A C 1
ATOM 1315 O O . CYS A 1 190 ? -16.813 2.644 21.334 1.00 64.38 190 CYS A O 1
ATOM 1317 N N . PHE A 1 191 ? -17.315 0.738 22.397 1.00 69.06 191 PHE A N 1
ATOM 1318 C CA . PHE A 1 191 ? -16.016 0.591 23.043 1.00 69.06 191 PHE A CA 1
ATOM 1319 C C . PHE A 1 191 ? -15.175 -0.396 22.240 1.00 69.06 191 PHE A C 1
ATOM 1321 O O . PHE A 1 191 ? -15.515 -1.576 22.163 1.00 69.06 191 PHE A O 1
ATOM 1328 N N . CYS A 1 192 ? -14.093 0.081 21.631 1.00 70.50 192 CYS A N 1
ATOM 1329 C CA . CYS A 1 192 ? -13.178 -0.749 20.857 1.00 70.50 192 CYS A CA 1
ATOM 1330 C C . CYS A 1 192 ? -11.849 -0.920 21.591 1.00 70.50 192 CYS A C 1
ATOM 1332 O O . CYS A 1 192 ? -11.315 0.030 22.157 1.00 70.50 192 CYS A O 1
ATOM 1334 N N . GLN A 1 193 ? -11.299 -2.128 21.547 1.00 77.00 193 GLN A N 1
ATOM 1335 C CA . GLN A 1 193 ? -10.002 -2.469 22.117 1.00 77.00 193 GLN A CA 1
ATOM 1336 C C . GLN A 1 193 ? -9.288 -3.492 21.234 1.00 77.00 193 GLN A C 1
ATOM 1338 O O . GLN A 1 193 ? -9.924 -4.292 20.545 1.00 77.00 193 GLN A O 1
ATOM 1343 N N . LEU A 1 194 ? -7.957 -3.489 21.262 1.00 77.44 194 LEU A N 1
ATOM 1344 C CA . LEU A 1 194 ? -7.172 -4.527 20.598 1.00 77.44 194 LEU A CA 1
ATOM 1345 C C . LEU A 1 194 ? -7.406 -5.860 21.316 1.00 77.44 194 LEU A C 1
ATOM 1347 O O . LEU A 1 194 ? -7.185 -5.977 22.522 1.00 77.44 194 LEU A O 1
ATOM 1351 N N . SER A 1 195 ? -7.871 -6.854 20.569 1.00 75.19 195 SER A N 1
ATOM 1352 C CA . SER A 1 195 ? -8.099 -8.216 21.052 1.00 75.19 195 SER A CA 1
ATOM 1353 C C . SER A 1 195 ? -6.988 -9.128 20.539 1.00 75.19 195 SER A C 1
ATOM 1355 O O . SER A 1 195 ? -6.427 -8.881 19.483 1.00 75.19 195 SER A O 1
ATOM 1357 N N . PHE A 1 196 ? -6.649 -10.198 21.259 1.00 71.44 196 PHE A N 1
ATOM 1358 C CA . PHE A 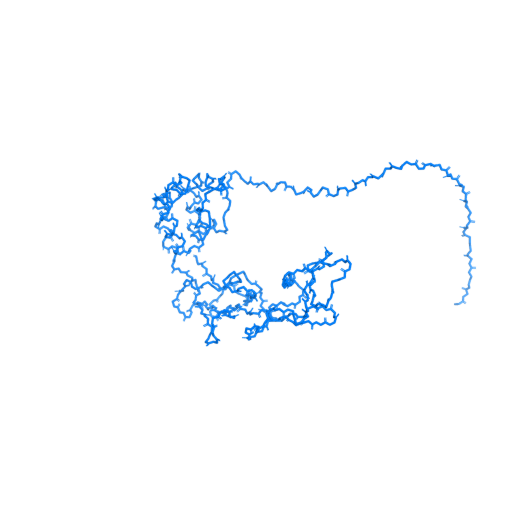1 196 ? -5.791 -11.268 20.715 1.00 71.44 196 PHE A CA 1
ATOM 1359 C C . PHE A 1 196 ? -6.599 -12.344 19.993 1.00 71.44 196 PHE A C 1
ATOM 1361 O O . PHE A 1 196 ? -6.050 -13.145 19.241 1.00 71.44 196 PHE A O 1
ATOM 1368 N N . THR A 1 197 ? -7.906 -12.357 20.229 1.00 65.81 197 THR A N 1
ATOM 1369 C CA . THR A 1 197 ? -8.839 -13.283 19.610 1.00 65.81 197 THR A CA 1
ATOM 1370 C C . THR A 1 197 ? -9.447 -12.590 18.396 1.00 65.81 197 THR A C 1
ATOM 1372 O O . THR A 1 197 ? -9.921 -11.454 18.557 1.00 65.81 197 THR A O 1
ATOM 1375 N N . PRO A 1 198 ? -9.462 -13.219 17.205 1.00 59.78 198 PRO A N 1
ATOM 1376 C CA . PRO A 1 198 ? -10.272 -12.714 16.106 1.00 59.78 198 PRO A CA 1
ATOM 1377 C C . PRO A 1 198 ? -11.702 -12.508 16.611 1.00 59.78 198 PRO A C 1
ATOM 1379 O O . PRO A 1 198 ? -12.234 -13.400 17.277 1.00 59.78 198 PRO A O 1
ATOM 1382 N N . PRO A 1 199 ? -12.325 -11.348 16.363 1.00 58.00 199 PRO A N 1
ATOM 1383 C CA . PRO A 1 199 ? -13.715 -11.157 16.737 1.00 58.00 199 PRO A CA 1
ATOM 1384 C C . PRO A 1 199 ? -14.562 -12.205 16.004 1.00 58.00 199 PRO A C 1
ATOM 1386 O O . PRO A 1 199 ? -14.569 -12.230 14.775 1.00 58.00 199 PRO A O 1
ATOM 1389 N N . GLU A 1 200 ? -15.290 -13.051 16.744 1.00 55.31 200 GLU A N 1
ATOM 1390 C CA . GLU A 1 200 ? -16.285 -13.977 16.163 1.00 55.31 200 GLU A CA 1
ATOM 1391 C C . GLU A 1 200 ? -17.351 -13.218 15.355 1.00 55.31 200 GLU A C 1
ATOM 1393 O O . GLU A 1 200 ? -17.933 -13.756 14.417 1.00 55.31 200 GLU A O 1
ATOM 1398 N N . SER A 1 201 ? -17.552 -11.934 15.660 1.00 51.81 201 SER A N 1
ATOM 1399 C CA . SER A 1 201 ? -18.336 -11.015 14.851 1.00 51.81 201 SER A CA 1
ATOM 1400 C C . SER A 1 201 ? -17.820 -9.583 15.022 1.00 51.81 201 SER A C 1
ATOM 1402 O O . SER A 1 201 ? -17.903 -9.017 16.109 1.00 51.81 201 SER A O 1
ATOM 1404 N N . GLN A 1 202 ? -17.337 -8.960 13.941 1.00 53.03 202 GLN A N 1
ATOM 1405 C CA . GLN A 1 202 ? -17.185 -7.494 13.869 1.00 53.03 202 GLN A CA 1
ATOM 1406 C C . GLN A 1 202 ? -18.544 -6.779 13.736 1.00 53.03 202 GLN A C 1
ATOM 1408 O O . GLN A 1 202 ? -18.590 -5.563 13.567 1.00 53.03 202 GLN A O 1
ATOM 1413 N N . SER A 1 203 ? -19.663 -7.512 13.769 1.00 51.47 203 SER A N 1
ATOM 1414 C CA . SER A 1 203 ? -20.984 -6.903 13.818 1.00 51.47 203 SER A CA 1
ATOM 1415 C C . SER A 1 203 ? -21.296 -6.493 15.250 1.00 51.47 203 SER A C 1
ATOM 1417 O O . SER A 1 203 ? -21.295 -7.311 16.170 1.00 51.47 203 SER A O 1
ATOM 1419 N N . CYS A 1 204 ? -21.590 -5.209 15.397 1.00 55.53 204 CYS A N 1
ATOM 1420 C CA . CYS A 1 204 ? -22.477 -4.629 16.396 1.00 55.53 204 CYS A CA 1
ATOM 1421 C C . CYS A 1 204 ? -23.467 -5.721 16.867 1.00 55.53 204 CYS A C 1
ATOM 1423 O O . CYS A 1 204 ? -24.231 -6.236 16.057 1.00 55.53 204 CYS A O 1
ATOM 1425 N N . GLN A 1 205 ? -23.434 -6.142 18.140 1.00 51.12 205 GLN A N 1
ATOM 1426 C CA . GLN A 1 205 ? -24.473 -7.061 18.650 1.00 51.12 205 GLN A CA 1
ATOM 1427 C C . GLN A 1 205 ? -25.864 -6.398 18.641 1.00 51.12 205 GLN A C 1
ATOM 1429 O O . GLN A 1 205 ? -26.879 -7.078 18.744 1.00 51.12 205 GLN A O 1
ATOM 1434 N N . ALA A 1 206 ? -25.903 -5.067 18.533 1.00 57.03 206 ALA A N 1
ATOM 1435 C CA . ALA A 1 206 ? -27.103 -4.301 18.241 1.00 57.03 206 ALA A CA 1
ATOM 1436 C C . ALA A 1 206 ? -27.393 -4.302 16.730 1.00 57.03 206 ALA A C 1
ATOM 1438 O O . ALA A 1 206 ? -26.460 -4.255 15.936 1.00 57.03 206 ALA A O 1
ATOM 1439 N N . ASP A 1 207 ? -28.672 -4.269 16.350 1.00 68.88 207 ASP A N 1
ATOM 1440 C CA . ASP A 1 207 ? -29.132 -4.370 14.952 1.00 68.88 207 ASP A CA 1
ATOM 1441 C C . ASP A 1 207 ? -28.492 -3.362 13.977 1.00 68.88 207 ASP A C 1
ATOM 1443 O O . ASP A 1 207 ? -28.499 -3.607 12.772 1.00 68.88 207 ASP A O 1
ATOM 1447 N N . LYS A 1 208 ? -27.977 -2.220 14.463 1.00 78.94 208 LYS A N 1
ATOM 1448 C CA . LYS A 1 208 ? -27.472 -1.126 13.623 1.00 78.94 208 LYS A CA 1
ATOM 1449 C C . LYS A 1 208 ? -26.178 -0.521 14.157 1.00 78.94 208 LYS A C 1
ATOM 1451 O O . LYS A 1 208 ? -25.955 -0.412 15.368 1.00 78.94 208 LYS A O 1
ATOM 1456 N N . CYS A 1 209 ? -25.358 -0.057 13.223 1.00 78.44 209 CYS A N 1
ATOM 1457 C CA . CYS A 1 209 ? -24.208 0.787 13.492 1.00 78.44 209 CYS A CA 1
ATOM 1458 C C . CYS A 1 209 ? -24.487 2.200 12.963 1.00 78.44 209 CYS A C 1
ATOM 1460 O O . CYS A 1 209 ? -24.922 2.365 11.828 1.00 78.44 209 CYS A O 1
ATOM 1462 N N . CYS A 1 210 ? -24.294 3.205 13.810 1.00 83.50 210 CYS A N 1
ATOM 1463 C CA . CYS A 1 210 ? -24.707 4.585 13.577 1.00 83.50 210 CYS A CA 1
ATOM 1464 C C . CYS A 1 210 ? -23.483 5.495 13.648 1.00 83.50 210 CYS A C 1
ATOM 1466 O O . CYS A 1 210 ? -22.861 5.584 14.708 1.00 83.50 210 CYS A O 1
ATOM 1468 N N . GLN A 1 211 ? -23.126 6.132 12.535 1.00 82.19 211 GLN A N 1
ATOM 1469 C CA . GLN A 1 211 ? -22.030 7.097 12.459 1.00 82.19 211 GLN A CA 1
ATOM 1470 C C . GLN A 1 211 ? -22.588 8.510 12.616 1.00 82.19 211 GLN A C 1
ATOM 1472 O O . GLN A 1 211 ? -23.590 8.850 11.99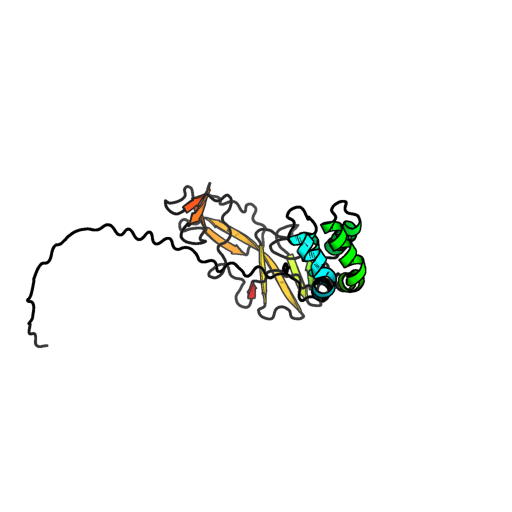3 1.00 82.19 211 GLN A O 1
ATOM 1477 N N . SER A 1 212 ? -21.962 9.315 13.472 1.00 83.50 212 SER A N 1
ATOM 1478 C CA . SER A 1 212 ? -22.329 10.715 13.675 1.00 83.50 212 SER A CA 1
ATOM 1479 C C . SER A 1 212 ? -22.007 11.547 12.431 1.00 83.50 212 SER A C 1
ATOM 1481 O O . SER A 1 212 ? -20.967 11.371 11.807 1.00 83.50 212 SER A O 1
ATOM 1483 N N . ASP A 1 213 ? -22.888 12.479 12.079 1.00 86.25 213 ASP A N 1
ATOM 1484 C CA . ASP A 1 213 ? -22.641 13.432 10.988 1.00 86.25 213 ASP A CA 1
ATOM 1485 C C . ASP A 1 213 ? -21.626 14.513 11.400 1.00 86.25 213 ASP A C 1
ATOM 1487 O O . ASP A 1 213 ? -20.911 15.065 10.567 1.00 86.25 213 ASP A O 1
ATOM 1491 N N . ASP A 1 214 ? -21.569 14.813 12.702 1.00 85.00 214 ASP A N 1
ATOM 1492 C CA . ASP A 1 214 ? -20.759 15.887 13.288 1.00 85.00 214 ASP A CA 1
ATOM 1493 C C . ASP A 1 214 ? -19.369 15.398 13.749 1.00 85.00 214 ASP A C 1
ATOM 1495 O O . ASP A 1 214 ? -18.513 16.200 14.127 1.00 85.00 214 ASP A O 1
ATOM 1499 N N . SER A 1 215 ? -19.138 14.083 13.780 1.00 73.12 215 SER A N 1
ATOM 1500 C CA . SER A 1 215 ? -17.878 13.489 14.228 1.00 73.12 215 SER A CA 1
ATOM 1501 C C . SER A 1 215 ? -17.656 12.124 13.590 1.00 73.12 215 SER A C 1
ATOM 1503 O O . SER A 1 215 ? -18.611 11.411 13.320 1.00 73.12 215 SER A O 1
ATOM 1505 N N . ASP A 1 216 ? -16.409 11.671 13.473 1.00 63.59 216 ASP A N 1
ATOM 1506 C CA . ASP A 1 216 ? -16.119 10.301 13.015 1.00 63.59 216 ASP A CA 1
ATOM 1507 C C . ASP A 1 216 ? -16.539 9.218 14.034 1.00 63.59 216 ASP A C 1
ATOM 1509 O O . ASP A 1 216 ? -16.142 8.055 13.926 1.00 63.59 216 ASP A O 1
ATOM 1513 N N . GLN A 1 217 ? -17.305 9.590 15.072 1.00 67.56 217 GLN A N 1
ATOM 1514 C CA . GLN A 1 217 ? -17.748 8.678 16.113 1.00 67.56 217 GLN A CA 1
ATOM 1515 C C . GLN A 1 217 ? -18.819 7.748 15.584 1.00 67.56 217 GLN A C 1
ATOM 1517 O O . GLN A 1 217 ? -19.740 8.157 14.881 1.00 67.56 217 GLN A O 1
ATOM 1522 N N . CYS A 1 218 ? -18.709 6.483 15.973 1.00 68.25 218 CYS A N 1
ATOM 1523 C CA . CYS A 1 218 ? -19.667 5.475 15.585 1.00 68.25 218 CYS A CA 1
ATOM 1524 C C . CYS A 1 218 ? -20.121 4.659 16.799 1.00 68.25 218 CYS A C 1
ATOM 1526 O O . CYS A 1 218 ? -19.320 4.289 17.663 1.00 68.25 218 CYS A O 1
ATOM 1528 N N . ALA A 1 219 ? -21.426 4.410 16.885 1.00 71.38 219 ALA A N 1
ATOM 1529 C CA . ALA A 1 219 ? -22.083 3.744 18.000 1.00 71.38 219 ALA A CA 1
ATOM 1530 C C . ALA A 1 219 ? -22.941 2.568 17.520 1.00 71.38 219 ALA A C 1
ATOM 1532 O O . ALA A 1 219 ? -23.629 2.642 16.507 1.00 71.38 219 ALA A O 1
ATOM 1533 N N . CYS A 1 220 ? -22.941 1.480 18.288 1.00 70.62 220 CYS A N 1
ATOM 1534 C CA . CYS A 1 220 ? -23.801 0.324 18.044 1.00 70.62 220 CYS A CA 1
ATOM 1535 C C . CYS A 1 220 ? -25.107 0.493 18.834 1.00 70.62 220 CYS A C 1
ATOM 1537 O O . CYS A 1 220 ? -25.073 0.479 20.067 1.00 70.62 220 CYS A O 1
ATOM 1539 N N . ARG A 1 221 ? -26.253 0.670 18.167 1.00 77.12 221 ARG A N 1
ATOM 1540 C CA . ARG A 1 221 ? -27.543 0.973 18.821 1.00 77.12 221 ARG A CA 1
ATOM 1541 C C . ARG A 1 221 ? -28.710 0.332 18.060 1.00 77.12 221 ARG A C 1
ATOM 1543 O O . ARG A 1 221 ? -28.579 -0.040 16.904 1.00 77.12 221 ARG A O 1
ATOM 1550 N N . GLY A 1 222 ? -29.883 0.225 18.692 1.00 80.00 222 GLY A N 1
ATOM 1551 C CA . GLY A 1 222 ? -31.100 -0.259 18.010 1.00 80.00 222 GLY A CA 1
ATOM 1552 C C . GLY A 1 222 ? -31.696 0.740 17.002 1.00 80.00 222 GLY A C 1
ATOM 1553 O O . GLY A 1 222 ? -32.481 0.361 16.138 1.00 80.00 222 GLY A O 1
ATOM 1554 N N . ARG A 1 223 ? -31.336 2.026 17.103 1.00 87.50 223 ARG A N 1
ATOM 1555 C CA . ARG A 1 223 ? -31.691 3.092 16.153 1.00 87.50 223 ARG A CA 1
ATOM 1556 C C . ARG A 1 223 ? -30.638 4.199 16.190 1.00 87.50 223 ARG A C 1
ATOM 1558 O O . ARG A 1 223 ? -30.070 4.431 17.258 1.00 87.50 223 ARG A O 1
ATOM 1565 N N . CYS A 1 224 ? -30.452 4.888 15.069 1.00 86.50 224 CYS A N 1
ATOM 1566 C CA . CYS A 1 224 ? -29.600 6.074 14.976 1.00 86.50 224 CYS A CA 1
ATOM 1567 C C . CYS A 1 224 ? -30.363 7.327 15.431 1.00 86.50 224 CYS A C 1
ATOM 1569 O O . CYS A 1 224 ? -31.593 7.386 15.308 1.00 86.50 224 CYS A O 1
ATOM 1571 N N . PHE A 1 225 ? -29.659 8.295 16.016 1.00 90.50 225 PHE A N 1
ATOM 1572 C CA . PHE A 1 225 ? -30.224 9.595 16.390 1.00 90.50 225 PHE A CA 1
ATOM 1573 C C . PHE A 1 225 ? -30.349 10.546 15.183 1.00 90.50 225 PHE A C 1
ATOM 1575 O O . PHE A 1 225 ? -29.904 10.234 14.090 1.00 90.50 225 PHE A O 1
ATOM 1582 N N . GLU A 1 226 ? -30.972 11.718 15.371 1.00 94.62 226 GLU A N 1
ATOM 1583 C CA . GLU A 1 226 ? -31.272 12.692 14.295 1.00 94.62 226 GLU A CA 1
ATOM 1584 C C . GLU A 1 226 ? -30.050 13.225 13.525 1.00 94.62 226 GLU A C 1
ATOM 1586 O O . GLU A 1 226 ? -30.224 13.781 12.446 1.00 94.62 226 GLU A O 1
ATOM 1591 N N . ARG A 1 227 ? -28.838 13.078 14.071 1.00 93.06 227 ARG A N 1
ATOM 1592 C CA . ARG A 1 227 ? -27.562 13.477 13.444 1.00 93.06 227 ARG A CA 1
ATOM 1593 C C . ARG A 1 227 ? -26.603 12.305 13.280 1.00 93.06 227 ARG A C 1
ATOM 1595 O O . ARG A 1 227 ? -25.391 12.434 13.453 1.00 93.06 227 ARG A O 1
ATOM 1602 N N . GLU A 1 228 ? -27.174 11.126 13.108 1.00 90.94 228 GLU A N 1
ATOM 1603 C CA . GLU A 1 228 ? -26.435 9.909 12.852 1.00 90.94 228 GLU A CA 1
ATOM 1604 C C . GLU A 1 228 ? -27.068 9.203 11.657 1.00 90.94 228 GLU A C 1
ATOM 1606 O O . GLU A 1 228 ? -28.295 9.142 11.529 1.00 90.94 228 GLU A O 1
ATOM 1611 N N . HIS A 1 229 ? -26.240 8.598 10.817 1.00 90.31 229 HIS A N 1
ATOM 1612 C CA . HIS A 1 229 ? -26.696 7.756 9.723 1.00 90.31 229 HIS A CA 1
ATOM 1613 C C . HIS A 1 229 ? -26.264 6.309 9.942 1.00 90.31 229 HIS A C 1
ATOM 1615 O O . HIS A 1 229 ? -25.225 6.010 10.534 1.00 90.31 229 HIS A O 1
ATOM 1621 N N . GLU A 1 230 ? -27.107 5.388 9.480 1.00 87.75 230 GLU A N 1
ATOM 1622 C CA . GLU A 1 230 ? -26.808 3.965 9.545 1.00 87.75 230 GLU A CA 1
ATOM 1623 C C . GLU A 1 230 ? -25.691 3.636 8.557 1.00 87.75 230 GLU A C 1
ATOM 1625 O O . GLU A 1 230 ? -25.799 3.904 7.359 1.00 87.75 230 GLU A O 1
ATOM 1630 N N . VAL A 1 231 ? -24.624 3.035 9.070 1.00 76.50 231 VAL A N 1
ATOM 1631 C CA . VAL A 1 231 ? -23.499 2.548 8.282 1.00 76.50 231 VAL A CA 1
ATOM 1632 C C . VAL A 1 231 ? -23.439 1.028 8.364 1.00 76.50 231 VAL A C 1
ATOM 1634 O O . VAL A 1 231 ? -23.711 0.449 9.419 1.00 76.50 231 VAL A O 1
ATOM 1637 N N . PRO A 1 232 ? -23.044 0.347 7.274 1.00 66.62 232 PRO A N 1
ATOM 1638 C CA . PRO A 1 232 ? -22.981 -1.112 7.255 1.00 66.62 232 PRO A CA 1
ATOM 1639 C C . PRO A 1 232 ? -22.010 -1.665 8.306 1.00 66.62 232 PRO A C 1
ATOM 1641 O O . PRO A 1 232 ? -22.169 -2.799 8.757 1.00 66.62 232 PRO A O 1
ATOM 1644 N N . ARG A 1 233 ? -20.995 -0.879 8.690 1.00 65.94 233 ARG A N 1
ATOM 1645 C CA . ARG A 1 233 ? -20.054 -1.173 9.773 1.00 65.94 233 ARG A CA 1
ATOM 1646 C C . ARG A 1 233 ? -19.621 0.132 10.416 1.00 65.94 233 ARG A C 1
ATOM 1648 O O . ARG A 1 233 ? -19.301 1.076 9.699 1.00 65.94 233 ARG A O 1
ATOM 1655 N N . CYS A 1 234 ? -19.532 0.160 11.742 1.00 64.06 234 CYS A N 1
ATOM 1656 C CA . CYS A 1 234 ? -18.759 1.208 12.389 1.00 64.06 234 CYS A CA 1
ATOM 1657 C C . CYS A 1 234 ? -17.287 0.998 12.051 1.00 64.06 234 CYS A C 1
ATOM 1659 O O . CYS A 1 234 ? -16.676 0.027 12.501 1.00 64.06 234 CYS A O 1
ATOM 1661 N N . ALA A 1 235 ? -16.718 1.899 11.252 1.00 54.19 235 ALA A N 1
ATOM 1662 C CA . ALA A 1 235 ? -15.275 2.039 11.230 1.00 54.19 235 ALA A CA 1
ATOM 1663 C C . ALA A 1 235 ? -14.838 2.396 12.653 1.00 54.19 235 ALA A C 1
ATOM 1665 O O . ALA A 1 235 ? -15.497 3.182 13.339 1.00 54.19 235 ALA A O 1
ATOM 1666 N N . ALA A 1 236 ? -13.748 1.790 13.115 1.00 50.31 236 ALA A N 1
ATOM 1667 C CA . ALA A 1 236 ? -13.067 2.304 14.285 1.00 50.31 236 ALA A CA 1
ATOM 1668 C C . ALA A 1 236 ? -12.846 3.795 14.048 1.00 50.31 236 ALA A C 1
ATOM 1670 O O . ALA A 1 236 ? -12.225 4.149 13.042 1.00 50.31 236 ALA A O 1
ATOM 1671 N N . LEU A 1 237 ? -13.366 4.638 14.940 1.00 48.28 237 LEU A N 1
ATOM 1672 C CA . LEU A 1 237 ? -12.953 6.033 15.035 1.00 48.28 237 LEU A CA 1
ATOM 1673 C C . LEU A 1 237 ? -11.456 6.135 14.737 1.00 48.28 237 LEU A C 1
ATOM 1675 O O . LEU A 1 237 ? -10.713 5.289 15.255 1.00 48.28 237 LEU A O 1
ATOM 1679 N N . PRO A 1 238 ? -10.987 7.129 13.961 1.00 46.94 238 PRO A N 1
ATOM 1680 C CA . PRO A 1 238 ? -9.574 7.453 13.913 1.00 46.94 238 PRO A CA 1
ATOM 1681 C C . PRO A 1 238 ? -9.065 7.484 15.352 1.00 46.94 238 PRO A C 1
ATOM 1683 O O . PRO A 1 238 ? -9.513 8.276 16.180 1.00 46.94 238 PRO A O 1
ATOM 1686 N N . LEU A 1 239 ? -8.214 6.512 15.679 1.00 50.22 239 LEU A N 1
ATOM 1687 C CA . LEU A 1 239 ? -7.781 6.178 17.036 1.00 50.22 239 LEU A CA 1
ATOM 1688 C C . LEU A 1 239 ? -6.827 7.230 17.611 1.00 50.22 239 LEU A C 1
ATOM 1690 O O . LEU A 1 239 ? -5.923 6.900 18.372 1.00 50.22 239 LEU A O 1
ATOM 1694 N N . GLU A 1 240 ? -7.003 8.493 17.242 1.00 47.41 240 GLU A N 1
ATOM 1695 C CA . GLU A 1 240 ? -6.178 9.597 17.708 1.00 47.41 240 GLU A CA 1
ATOM 1696 C C . GLU A 1 240 ? -6.370 9.855 19.209 1.00 47.41 240 GLU A C 1
ATOM 1698 O O . GLU A 1 240 ? -5.510 10.470 19.832 1.00 47.41 240 GLU A O 1
ATOM 1703 N N . THR A 1 241 ? -7.449 9.350 19.824 1.00 47.34 241 THR A N 1
ATOM 1704 C CA . THR A 1 241 ? -7.793 9.688 21.216 1.00 47.34 241 THR A CA 1
ATOM 1705 C C . THR A 1 241 ? -8.103 8.523 22.166 1.00 47.34 241 THR A C 1
ATOM 1707 O O . THR A 1 241 ? -8.254 8.786 23.356 1.00 47.34 241 THR A O 1
ATOM 1710 N N . GLY A 1 242 ? -8.178 7.252 21.733 1.00 44.88 242 GLY A N 1
ATOM 1711 C CA . GLY A 1 242 ? -8.794 6.209 22.586 1.00 44.88 242 GLY A CA 1
ATOM 1712 C C . GLY A 1 242 ? -8.216 4.796 22.527 1.00 44.88 242 GLY A C 1
ATOM 1713 O O . GLY A 1 242 ? -7.582 4.355 23.480 1.00 44.88 242 GLY A O 1
ATOM 1714 N N . ALA A 1 243 ? -8.426 4.053 21.440 1.00 53.78 243 ALA A N 1
ATOM 1715 C CA . ALA A 1 243 ? -7.896 2.684 21.298 1.00 53.78 243 ALA A CA 1
ATOM 1716 C C . ALA A 1 243 ? -6.497 2.698 20.653 1.00 53.78 243 ALA A C 1
ATOM 1718 O O . ALA A 1 243 ? -6.231 2.059 19.637 1.00 53.78 243 ALA A O 1
ATOM 1719 N N . GLY A 1 244 ? -5.608 3.511 21.223 1.00 69.12 244 GLY A N 1
ATOM 1720 C CA . GLY A 1 244 ? -4.222 3.594 20.787 1.00 69.12 244 GLY A CA 1
ATOM 1721 C C . GLY A 1 244 ? -3.472 2.286 21.035 1.00 69.12 244 GLY A C 1
ATOM 1722 O O . GLY A 1 244 ? -3.870 1.442 21.841 1.00 69.12 244 GLY A O 1
ATOM 1723 N N . CYS A 1 245 ? -2.343 2.134 20.352 1.00 83.56 245 CYS A N 1
ATOM 1724 C CA . CYS A 1 245 ? -1.353 1.132 20.721 1.00 83.56 245 CYS A CA 1
ATOM 1725 C C . CYS A 1 245 ? -0.985 1.254 22.211 1.00 83.56 245 CYS A C 1
ATOM 1727 O O . CYS A 1 245 ? -1.187 2.301 22.833 1.00 83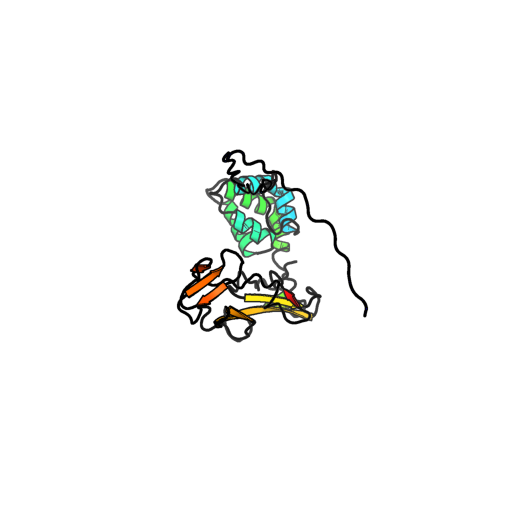.56 245 CYS A O 1
ATOM 1729 N N . ARG A 1 246 ? -0.444 0.185 22.807 1.00 85.31 246 ARG A N 1
ATOM 1730 C CA . ARG A 1 246 ? -0.079 0.203 24.234 1.00 85.31 246 ARG A CA 1
ATOM 1731 C C . ARG A 1 246 ? 0.904 1.342 24.527 1.00 85.31 246 ARG A C 1
ATOM 1733 O O . ARG A 1 246 ? 1.653 1.760 23.648 1.00 85.31 246 ARG A O 1
ATOM 1740 N N . ALA A 1 247 ? 0.950 1.815 25.774 1.00 85.31 247 ALA A N 1
ATOM 1741 C CA . ALA A 1 247 ? 1.941 2.810 26.185 1.00 85.31 247 ALA A CA 1
ATOM 1742 C C . ALA A 1 247 ? 3.362 2.378 25.760 1.00 85.31 247 ALA A C 1
ATOM 1744 O O . ALA A 1 247 ? 3.763 1.239 26.002 1.00 85.31 247 ALA A O 1
ATOM 1745 N N . GLY A 1 248 ? 4.102 3.275 25.100 1.00 85.94 248 GLY A N 1
ATOM 1746 C CA . GLY A 1 248 ? 5.415 2.972 24.510 1.00 85.94 248 GLY A CA 1
ATOM 1747 C C . GLY A 1 248 ? 5.378 2.414 23.079 1.00 85.94 248 GLY A C 1
ATOM 1748 O O . GLY A 1 248 ? 6.428 2.072 22.532 1.00 85.94 248 GLY A O 1
ATOM 1749 N N . GLN A 1 249 ? 4.201 2.350 22.457 1.00 91.81 249 GLN A N 1
ATOM 1750 C CA . GLN A 1 249 ? 4.018 1.991 21.053 1.00 91.81 249 GLN A CA 1
ATOM 1751 C C . GLN A 1 249 ? 3.397 3.147 20.257 1.00 91.81 249 GLN A C 1
ATOM 1753 O O . GLN A 1 249 ? 2.722 4.016 20.806 1.00 91.81 249 GLN A O 1
ATOM 1758 N N . LYS A 1 250 ? 3.614 3.133 18.943 1.00 89.88 250 LYS A N 1
ATOM 1759 C CA . LYS A 1 250 ? 2.960 3.979 17.943 1.00 89.88 250 LYS A CA 1
ATOM 1760 C C . LYS A 1 250 ? 2.210 3.110 16.945 1.00 89.88 250 LYS A C 1
ATOM 1762 O O . LYS A 1 250 ? 2.581 1.959 16.702 1.00 89.88 250 LYS A O 1
ATOM 1767 N N . ARG A 1 251 ? 1.179 3.690 16.340 1.00 89.19 251 ARG A N 1
ATOM 1768 C CA . ARG A 1 251 ? 0.525 3.098 15.177 1.00 89.19 251 ARG A CA 1
ATOM 1769 C C . ARG A 1 251 ? 1.460 3.195 13.975 1.00 89.19 251 ARG A C 1
ATOM 1771 O O . ARG A 1 251 ? 2.143 4.204 13.803 1.00 89.19 251 ARG A O 1
ATOM 1778 N N . VAL A 1 252 ? 1.477 2.153 13.159 1.00 88.75 252 VAL A N 1
ATOM 1779 C CA . VAL A 1 252 ? 2.170 2.130 11.868 1.00 88.75 252 VAL A CA 1
ATOM 1780 C C . VAL A 1 252 ? 1.200 1.677 10.783 1.00 88.75 252 VAL A C 1
ATOM 1782 O O . VAL A 1 252 ? 0.211 1.003 11.071 1.00 88.75 252 VAL A O 1
ATOM 1785 N N . GLU A 1 253 ? 1.458 2.066 9.539 1.00 86.50 253 GLU A N 1
ATOM 1786 C CA . GLU A 1 253 ? 0.628 1.659 8.396 1.00 86.50 253 GLU A CA 1
ATOM 1787 C C . GLU A 1 253 ? 0.870 0.201 7.996 1.00 86.50 253 GLU A C 1
ATOM 1789 O O . GLU A 1 253 ? -0.047 -0.475 7.542 1.00 86.50 253 GLU A O 1
ATOM 1794 N N . SER A 1 254 ? 2.086 -0.302 8.207 1.00 87.56 254 SER A N 1
ATOM 1795 C CA . SER A 1 254 ? 2.446 -1.704 8.013 1.00 87.56 254 SER A CA 1
ATOM 1796 C C . SER A 1 254 ? 3.569 -2.093 8.971 1.00 87.56 254 SER A C 1
ATOM 1798 O O . SER A 1 254 ? 4.449 -1.290 9.295 1.00 87.56 254 SER A O 1
ATOM 1800 N N . CYS A 1 255 ? 3.520 -3.336 9.440 1.00 87.88 255 CYS A N 1
ATOM 1801 C CA . CYS A 1 255 ? 4.606 -3.986 10.156 1.00 87.88 255 CYS A CA 1
ATOM 1802 C C . CYS A 1 255 ? 5.659 -4.575 9.211 1.00 87.88 255 CYS A C 1
ATOM 1804 O O . CYS A 1 255 ? 6.753 -4.903 9.664 1.00 87.88 255 CYS A O 1
ATOM 1806 N N . SER A 1 256 ? 5.354 -4.707 7.922 1.00 84.38 256 SER A N 1
ATOM 1807 C CA . SER A 1 256 ? 6.314 -5.180 6.931 1.00 84.38 256 SER A CA 1
ATOM 1808 C C . SER A 1 256 ? 7.173 -4.014 6.472 1.00 84.38 256 SER A C 1
ATOM 1810 O O . SER A 1 256 ? 6.716 -3.125 5.754 1.00 84.38 256 SER A O 1
ATOM 1812 N N . ILE A 1 257 ? 8.434 -4.002 6.897 1.00 76.56 257 ILE A N 1
ATOM 1813 C CA . ILE A 1 257 ? 9.401 -3.022 6.404 1.00 76.56 257 ILE A CA 1
ATOM 1814 C C . ILE A 1 257 ? 9.881 -3.526 5.063 1.00 76.56 257 ILE A C 1
ATOM 1816 O O . ILE A 1 257 ? 10.430 -4.622 5.000 1.00 76.56 257 ILE A O 1
ATOM 1820 N N . ARG A 1 258 ? 9.717 -2.739 4.011 1.00 68.31 258 ARG A N 1
ATOM 1821 C CA . ARG A 1 258 ? 10.329 -3.006 2.711 1.00 68.31 258 ARG A CA 1
ATOM 1822 C C . ARG A 1 258 ? 11.524 -2.061 2.589 1.00 68.31 258 ARG A C 1
ATOM 1824 O O . ARG A 1 258 ? 11.343 -0.862 2.798 1.00 68.31 258 ARG A O 1
ATOM 1831 N N . ASN A 1 259 ? 12.728 -2.611 2.409 1.00 57.41 259 ASN A N 1
ATOM 1832 C CA . ASN A 1 259 ? 13.915 -1.801 2.100 1.00 57.41 259 ASN A CA 1
ATOM 1833 C C . ASN A 1 259 ? 13.782 -1.223 0.717 1.00 57.41 259 ASN A C 1
ATOM 1835 O O . ASN A 1 259 ? 13.296 -2.005 -0.124 1.00 57.41 259 ASN A O 1
#

pLDDT: mean 76.77, std 17.41, range [35.22, 98.56]